Protein AF-A0A522D6U3-F1 (afdb_monomer_lite)

pLDDT: mean 72.05, std 18.7, range [29.67, 94.38]

Structure (mmCIF, N/CA/C/O backbone):
data_AF-A0A522D6U3-F1
#
_entry.id   AF-A0A522D6U3-F1
#
loop_
_atom_site.group_PDB
_atom_site.id
_atom_site.type_symbol
_atom_site.label_atom_id
_atom_site.label_alt_id
_atom_site.label_comp_id
_atom_site.label_asym_id
_atom_site.label_entity_id
_atom_site.label_seq_id
_atom_site.pdbx_PDB_ins_code
_atom_site.Cartn_x
_atom_site.Cartn_y
_atom_site.Cartn_z
_atom_site.occupancy
_atom_site.B_iso_or_equiv
_atom_site.auth_seq_id
_atom_site.auth_comp_id
_atom_site.auth_asym_id
_atom_site.auth_atom_id
_atom_site.pdbx_PDB_model_num
ATOM 1 N N . MET A 1 1 ? -10.202 18.160 32.314 1.00 40.97 1 MET A N 1
ATOM 2 C CA . MET A 1 1 ? -9.715 17.712 30.995 1.00 40.97 1 MET A CA 1
ATOM 3 C C . MET A 1 1 ? -10.767 18.176 30.017 1.00 40.97 1 MET A C 1
ATOM 5 O O . MET A 1 1 ? -11.923 17.876 30.252 1.00 40.97 1 MET A O 1
ATOM 9 N N . THR A 1 2 ? -10.437 19.039 29.061 1.00 39.25 2 THR A N 1
ATOM 10 C CA . THR A 1 2 ? -11.410 19.430 28.037 1.00 39.25 2 THR A CA 1
ATOM 11 C C . THR A 1 2 ? -11.747 18.186 27.227 1.00 39.25 2 THR A C 1
ATOM 13 O O . THR A 1 2 ? -10.825 17.539 26.729 1.00 39.25 2 THR A O 1
ATOM 16 N N . ASP A 1 3 ? -13.034 17.846 27.146 1.00 43.97 3 ASP A N 1
ATOM 17 C CA . ASP A 1 3 ? -13.581 16.745 26.349 1.00 43.97 3 ASP A CA 1
ATOM 18 C C . ASP A 1 3 ? -13.314 17.011 24.864 1.00 43.97 3 ASP A C 1
ATOM 20 O O . ASP A 1 3 ? -14.172 17.457 24.103 1.00 43.97 3 ASP A O 1
ATOM 24 N N . ARG A 1 4 ? -12.061 16.824 24.441 1.00 58.53 4 ARG A N 1
ATOM 25 C CA . ARG A 1 4 ? -11.717 16.806 23.029 1.00 58.53 4 ARG A CA 1
ATOM 26 C C . ARG A 1 4 ? -12.337 15.548 22.458 1.00 58.53 4 ARG A C 1
ATOM 28 O O . ARG A 1 4 ? -11.917 14.439 22.775 1.00 58.53 4 ARG A O 1
ATOM 35 N N . ILE A 1 5 ? -13.336 15.766 21.619 1.00 61.59 5 ILE A N 1
ATOM 36 C CA . ILE A 1 5 ? -13.934 14.739 20.784 1.00 61.59 5 ILE A CA 1
ATOM 37 C C . ILE A 1 5 ? -12.799 14.023 20.028 1.00 61.59 5 ILE A C 1
ATOM 39 O O . ILE A 1 5 ? -11.985 14.707 19.397 1.00 61.59 5 ILE A O 1
ATOM 43 N N . PRO A 1 6 ? -12.694 12.685 20.122 1.00 69.12 6 PRO A N 1
ATOM 44 C CA . PRO A 1 6 ? -11.643 11.935 19.449 1.00 69.12 6 PRO A CA 1
ATOM 45 C C . PRO A 1 6 ? -11.668 12.189 17.940 1.00 69.12 6 PRO A C 1
ATOM 47 O O . PRO A 1 6 ? -12.719 12.106 17.312 1.00 69.12 6 PRO A O 1
ATOM 50 N N . GLU A 1 7 ? -10.508 12.468 17.346 1.00 73.69 7 GLU A N 1
ATOM 51 C CA . GLU A 1 7 ? -10.376 12.704 15.896 1.00 73.69 7 GLU A CA 1
ATOM 52 C C . GLU A 1 7 ? -10.585 11.425 15.066 1.00 73.69 7 GLU A C 1
ATOM 54 O O . GLU A 1 7 ? -10.854 11.494 13.867 1.00 73.69 7 GLU A O 1
ATOM 59 N N . TYR A 1 8 ? -10.466 10.260 15.708 1.00 78.62 8 TYR A N 1
ATOM 60 C CA . TYR A 1 8 ? -10.523 8.949 15.078 1.00 78.62 8 TYR A CA 1
ATOM 61 C C . TYR A 1 8 ? -11.296 7.949 15.933 1.00 78.62 8 TYR A C 1
ATOM 63 O O . TYR A 1 8 ? -11.288 8.024 17.165 1.00 78.62 8 TYR A O 1
ATOM 71 N N . SER A 1 9 ? -11.881 6.977 15.246 1.00 85.81 9 SER A N 1
ATOM 72 C CA . SER A 1 9 ? -12.418 5.741 15.802 1.00 85.81 9 SER A CA 1
ATOM 73 C C . SER A 1 9 ? -11.507 4.572 15.417 1.00 85.81 9 SER A C 1
ATOM 75 O O . SER A 1 9 ? -10.898 4.572 14.342 1.00 85.81 9 SER A O 1
ATOM 77 N N . PHE A 1 10 ? -11.398 3.584 16.305 1.00 87.69 10 PHE A N 1
ATOM 78 C CA . PHE A 1 10 ? -10.557 2.403 16.109 1.00 87.69 10 PHE A CA 1
ATOM 79 C C . PHE A 1 10 ? -11.424 1.158 16.040 1.00 87.69 10 PHE A C 1
ATOM 81 O O . PHE A 1 10 ? -12.403 1.029 16.776 1.00 87.69 10 PHE A O 1
ATOM 88 N N . PHE A 1 11 ? -11.033 0.233 15.178 1.00 91.19 11 PHE A N 1
ATOM 89 C CA . PHE A 1 11 ? -11.719 -1.032 14.991 1.00 91.19 11 PHE A CA 1
ATOM 90 C C . PHE A 1 11 ? -10.699 -2.158 14.960 1.00 91.19 11 PHE A C 1
ATOM 92 O O . PHE A 1 11 ? -9.634 -1.999 14.371 1.00 91.19 11 PHE A O 1
ATOM 99 N N . ARG A 1 12 ? -11.017 -3.300 15.559 1.00 93.62 12 ARG A N 1
ATOM 100 C CA . ARG A 1 12 ? -10.301 -4.545 15.305 1.00 93.62 12 ARG A CA 1
ATOM 101 C C . ARG A 1 12 ? -10.867 -5.162 14.034 1.00 93.62 12 ARG A C 1
ATOM 103 O O . ARG A 1 12 ? -12.084 -5.286 13.907 1.00 93.62 12 ARG A O 1
ATOM 110 N N . ALA A 1 13 ? -9.992 -5.515 13.104 1.00 91.94 13 ALA A N 1
ATOM 111 C CA . ALA A 1 13 ? -10.374 -6.171 11.869 1.00 91.94 13 ALA A CA 1
ATOM 112 C C . ALA A 1 13 ? -10.759 -7.629 12.138 1.00 91.94 13 ALA A C 1
ATOM 114 O O . ALA A 1 13 ? -10.017 -8.376 12.773 1.00 91.94 13 ALA A O 1
ATOM 115 N N . GLU A 1 14 ? -11.914 -8.026 11.623 1.00 94.31 14 GLU A N 1
ATOM 116 C CA . GLU A 1 14 ? -12.472 -9.375 11.702 1.00 94.31 14 GLU A CA 1
ATOM 117 C C . GLU A 1 14 ? -13.221 -9.688 10.405 1.00 94.31 14 GLU A C 1
ATOM 119 O O . GLU A 1 14 ? -13.545 -8.781 9.635 1.00 94.31 14 GLU A O 1
ATOM 124 N N . GLY A 1 15 ? -13.488 -10.972 10.148 1.00 93.38 15 GLY A N 1
ATOM 125 C CA . GLY A 1 15 ? -14.304 -11.399 9.009 1.00 93.38 15 GLY A CA 1
ATOM 126 C C . GLY A 1 15 ? -13.855 -10.765 7.690 1.00 93.38 15 GLY A C 1
ATOM 127 O O . GLY A 1 15 ? -12.693 -10.888 7.292 1.00 93.38 15 GLY A O 1
ATOM 128 N N . LEU A 1 16 ? -14.772 -10.055 7.028 1.00 90.38 16 LEU A N 1
ATOM 129 C CA . LEU A 1 16 ? -14.500 -9.385 5.757 1.00 90.38 16 LEU A CA 1
ATOM 130 C C . LEU A 1 16 ? -13.456 -8.265 5.858 1.00 90.38 16 LEU A C 1
ATOM 132 O O . LEU A 1 16 ? -12.710 -8.059 4.900 1.00 90.38 16 LEU A O 1
ATOM 136 N N . SER A 1 17 ? -13.358 -7.554 6.989 1.00 90.75 17 SER A N 1
ATOM 137 C CA . SER A 1 17 ? -12.334 -6.511 7.139 1.00 90.75 17 SER A CA 1
ATOM 138 C C . SER A 1 17 ? -10.924 -7.070 7.261 1.00 90.75 17 SER A C 1
ATOM 140 O O . SER A 1 17 ? -9.997 -6.499 6.688 1.00 90.75 17 SER A O 1
ATOM 142 N N . LEU A 1 18 ? -10.764 -8.212 7.932 1.00 92.00 18 LEU A N 1
ATOM 143 C CA . LEU A 1 18 ? -9.485 -8.915 7.988 1.00 92.00 18 LEU A CA 1
ATOM 144 C C . LEU A 1 18 ? -9.089 -9.455 6.605 1.00 92.00 18 LEU A C 1
ATOM 146 O O . LEU A 1 18 ? -7.978 -9.198 6.149 1.00 92.00 18 LEU A O 1
ATOM 150 N N . ALA A 1 19 ? -10.021 -10.107 5.902 1.00 90.81 19 ALA A N 1
ATOM 151 C CA . ALA A 1 19 ? -9.775 -10.631 4.556 1.00 90.81 19 ALA A CA 1
ATOM 152 C C . ALA A 1 19 ? -9.378 -9.529 3.553 1.00 90.81 19 ALA A C 1
ATOM 154 O O . ALA A 1 19 ? -8.562 -9.755 2.657 1.00 90.81 19 ALA A O 1
ATOM 155 N N . ALA A 1 20 ? -9.928 -8.320 3.705 1.00 88.38 20 ALA A N 1
ATOM 156 C CA . ALA A 1 20 ? -9.552 -7.175 2.883 1.00 88.38 20 ALA A CA 1
ATOM 157 C C . ALA A 1 20 ? -8.121 -6.696 3.156 1.00 88.38 20 ALA A C 1
ATOM 159 O O . ALA A 1 20 ? -7.395 -6.400 2.207 1.00 88.38 20 ALA A O 1
ATOM 160 N N . ILE A 1 21 ? -7.703 -6.650 4.428 1.00 86.75 21 ILE A N 1
ATOM 161 C CA . ILE A 1 21 ? -6.316 -6.334 4.792 1.00 86.75 21 ILE A CA 1
ATOM 162 C C . ILE A 1 21 ? -5.379 -7.358 4.150 1.00 86.75 21 ILE A C 1
ATOM 164 O O . ILE A 1 21 ? -4.474 -6.962 3.424 1.00 86.75 21 ILE A O 1
ATOM 168 N N . GLU A 1 22 ? -5.641 -8.653 4.338 1.00 89.00 22 GLU A N 1
ATOM 169 C CA . GLU A 1 22 ? -4.814 -9.738 3.791 1.00 89.00 22 GLU A CA 1
ATOM 170 C C . GLU A 1 22 ? -4.717 -9.664 2.260 1.00 89.00 22 GLU A C 1
ATOM 172 O O . GLU A 1 22 ? -3.627 -9.734 1.693 1.00 89.00 22 GLU A O 1
ATOM 177 N N . THR A 1 23 ? -5.841 -9.409 1.584 1.00 89.00 23 THR A N 1
ATOM 178 C CA . THR A 1 23 ? -5.874 -9.207 0.128 1.00 89.00 23 THR A CA 1
ATOM 179 C C . THR A 1 23 ? -5.001 -8.023 -0.299 1.00 89.00 23 THR A C 1
ATOM 181 O O . THR A 1 23 ? -4.273 -8.117 -1.291 1.00 89.00 23 THR A O 1
ATOM 184 N N . ALA A 1 24 ? -5.038 -6.910 0.440 1.00 86.12 24 ALA A N 1
ATOM 185 C CA . ALA A 1 24 ? -4.200 -5.752 0.149 1.00 86.12 24 ALA A CA 1
ATOM 186 C C . ALA A 1 24 ? -2.710 -6.033 0.400 1.00 86.12 24 ALA A C 1
ATOM 188 O O . ALA A 1 24 ? -1.862 -5.583 -0.379 1.00 86.12 24 ALA A O 1
ATOM 189 N N . GLU A 1 25 ? -2.370 -6.791 1.449 1.00 84.94 25 GLU A N 1
ATOM 190 C CA . GLU A 1 25 ? -0.997 -7.237 1.719 1.00 84.94 25 GLU A CA 1
ATOM 191 C C . GLU A 1 25 ? -0.455 -8.096 0.569 1.00 84.94 25 GLU A C 1
ATOM 193 O O . GLU A 1 25 ? 0.641 -7.836 0.060 1.00 84.94 25 GLU A O 1
ATOM 198 N N . GLU A 1 26 ? -1.235 -9.082 0.121 1.00 88.88 26 GLU A N 1
ATOM 199 C CA . GLU A 1 26 ? -0.873 -9.977 -0.980 1.00 88.88 26 GLU A CA 1
ATOM 200 C C . GLU A 1 26 ? -0.717 -9.216 -2.299 1.00 88.88 26 GLU A C 1
ATOM 202 O O . GLU A 1 26 ? 0.309 -9.345 -2.974 1.00 88.88 26 GLU A O 1
ATOM 207 N N . ALA A 1 27 ? -1.685 -8.359 -2.638 1.00 87.56 27 ALA A N 1
ATOM 208 C CA . ALA A 1 27 ? -1.644 -7.534 -3.842 1.00 87.56 27 ALA A CA 1
ATOM 209 C C . ALA A 1 27 ? -0.422 -6.604 -3.845 1.00 87.56 27 ALA A C 1
ATOM 211 O O . ALA A 1 27 ? 0.282 -6.476 -4.849 1.00 87.56 27 ALA A O 1
ATOM 212 N N . ARG A 1 28 ? -0.102 -5.994 -2.702 1.00 85.06 28 ARG A N 1
ATOM 213 C CA . ARG A 1 28 ? 1.111 -5.191 -2.551 1.00 85.06 28 ARG A CA 1
ATOM 214 C C . ARG A 1 28 ? 2.370 -6.031 -2.766 1.00 85.06 28 ARG A C 1
ATOM 216 O O . ARG A 1 28 ? 3.281 -5.594 -3.475 1.00 85.06 28 ARG A O 1
ATOM 223 N N . GLY A 1 29 ? 2.438 -7.213 -2.157 1.00 85.81 29 GLY A N 1
ATOM 224 C CA . GLY A 1 29 ? 3.547 -8.150 -2.324 1.00 85.81 29 GLY A CA 1
ATOM 225 C C . GLY A 1 29 ? 3.779 -8.497 -3.794 1.00 85.81 29 GLY A C 1
ATOM 226 O O . GLY A 1 29 ? 4.894 -8.331 -4.298 1.00 85.81 29 GLY A O 1
ATOM 227 N N . GLU A 1 30 ? 2.712 -8.874 -4.498 1.00 90.38 30 GLU A N 1
ATOM 228 C CA . GLU A 1 30 ? 2.736 -9.185 -5.927 1.00 90.38 30 GLU A CA 1
ATOM 229 C C . GLU A 1 30 ? 3.214 -7.983 -6.757 1.00 90.38 30 GLU A C 1
ATOM 231 O O . GLU A 1 30 ? 4.116 -8.118 -7.591 1.00 90.38 30 GLU A O 1
ATOM 236 N N . PHE A 1 31 ? 2.676 -6.789 -6.492 1.00 90.94 31 PHE A N 1
ATOM 237 C CA . PHE A 1 31 ? 3.062 -5.565 -7.191 1.00 90.94 31 PHE A CA 1
ATOM 238 C C . PHE A 1 31 ? 4.565 -5.277 -7.050 1.00 90.94 31 PHE A C 1
ATOM 240 O O . PHE A 1 31 ? 5.257 -5.026 -8.043 1.00 90.94 31 PHE A O 1
ATOM 247 N N . PHE A 1 32 ? 5.107 -5.353 -5.828 1.00 89.19 32 PHE A N 1
ATOM 248 C CA . PHE A 1 32 ? 6.534 -5.123 -5.589 1.00 89.19 32 PHE A CA 1
ATOM 249 C C . PHE A 1 32 ? 7.419 -6.239 -6.144 1.00 89.19 32 PHE A C 1
ATOM 251 O O . PHE A 1 32 ? 8.543 -5.961 -6.568 1.00 89.19 32 PHE A O 1
ATOM 258 N N . GLU A 1 33 ? 6.951 -7.485 -6.179 1.00 92.19 33 GLU A N 1
ATOM 259 C CA . GLU A 1 33 ? 7.674 -8.574 -6.831 1.00 92.19 33 GLU A CA 1
ATOM 260 C C . GLU A 1 33 ? 7.785 -8.332 -8.343 1.00 92.19 33 GLU A C 1
ATOM 262 O O . GLU A 1 33 ? 8.876 -8.423 -8.913 1.00 92.19 33 GLU A O 1
ATOM 267 N N . GLN A 1 34 ? 6.680 -7.963 -8.995 1.00 92.56 34 GLN A N 1
ATOM 268 C CA . GLN A 1 34 ? 6.654 -7.637 -10.421 1.00 92.56 34 GLN A CA 1
ATOM 269 C C . GLN A 1 34 ? 7.521 -6.408 -10.731 1.00 92.56 34 GLN A C 1
ATOM 271 O O . GLN A 1 34 ? 8.320 -6.434 -11.672 1.00 92.56 34 GLN A O 1
ATOM 276 N N . ARG A 1 35 ? 7.466 -5.375 -9.881 1.00 92.12 35 ARG A N 1
ATOM 277 C CA . ARG A 1 35 ? 8.351 -4.208 -9.966 1.00 92.12 35 ARG A CA 1
ATOM 278 C C . ARG A 1 35 ? 9.829 -4.603 -9.865 1.00 92.12 35 ARG A C 1
ATOM 280 O O . ARG A 1 35 ? 10.618 -4.214 -10.720 1.00 92.12 35 ARG A O 1
ATOM 287 N N . LYS A 1 36 ? 10.214 -5.431 -8.888 1.00 92.19 36 LYS A N 1
ATOM 288 C CA . LYS A 1 36 ? 11.600 -5.923 -8.745 1.00 92.19 36 LYS A CA 1
ATOM 289 C C . LYS A 1 36 ? 12.054 -6.756 -9.946 1.00 92.19 36 LYS A C 1
ATOM 291 O O . LYS A 1 36 ? 13.215 -6.670 -10.348 1.00 92.19 36 LYS A O 1
ATOM 296 N N . LYS A 1 37 ? 11.160 -7.557 -10.542 1.00 93.44 37 LYS A N 1
ATOM 297 C CA . LYS A 1 37 ? 11.449 -8.303 -11.782 1.00 93.44 37 LYS A CA 1
ATOM 298 C C . LYS A 1 37 ? 11.787 -7.350 -12.931 1.00 93.44 37 LYS A C 1
ATOM 300 O O . LYS A 1 37 ? 12.747 -7.605 -13.656 1.00 93.44 37 LYS A O 1
ATOM 305 N N . LEU A 1 38 ? 11.040 -6.255 -13.073 1.00 93.12 38 LEU A N 1
ATOM 306 C CA . LEU A 1 38 ? 11.309 -5.214 -14.066 1.00 93.12 38 LEU A CA 1
ATOM 307 C C . LEU A 1 38 ? 12.624 -4.469 -13.786 1.00 93.12 38 LEU A C 1
ATOM 309 O O . LEU A 1 38 ? 13.433 -4.325 -14.701 1.00 93.12 38 LEU A O 1
ATOM 313 N N . GLU A 1 39 ? 12.869 -4.063 -12.535 1.00 91.88 39 GLU A N 1
ATOM 314 C CA . GLU A 1 39 ? 14.113 -3.398 -12.111 1.00 91.88 39 GLU A CA 1
ATOM 315 C C . GLU A 1 39 ? 15.330 -4.256 -12.475 1.00 91.88 39 GLU A C 1
ATOM 317 O O . GLU A 1 39 ? 16.245 -3.802 -13.161 1.00 91.88 39 GLU A O 1
ATOM 322 N N . LYS A 1 40 ? 15.293 -5.545 -12.114 1.00 92.69 40 LYS A N 1
ATOM 323 C CA . LYS A 1 40 ? 16.356 -6.502 -12.432 1.00 92.69 40 LYS A CA 1
ATOM 324 C C . LYS A 1 40 ? 16.530 -6.711 -13.936 1.00 92.69 40 LYS A C 1
ATOM 326 O O . LYS A 1 40 ? 17.664 -6.798 -14.398 1.00 92.69 40 LYS A O 1
ATOM 331 N N . ARG A 1 41 ? 15.433 -6.828 -14.693 1.00 91.69 41 ARG A N 1
ATOM 332 C CA . ARG A 1 41 ? 15.478 -7.074 -16.143 1.00 91.69 41 ARG A CA 1
ATOM 333 C C . ARG A 1 41 ? 16.188 -5.946 -16.885 1.00 91.69 41 ARG A C 1
ATOM 335 O O . ARG A 1 41 ? 16.972 -6.230 -17.782 1.00 91.69 41 ARG A O 1
ATOM 342 N N . PHE A 1 42 ? 15.896 -4.703 -16.518 1.00 91.38 42 PHE A N 1
ATOM 343 C CA . PHE A 1 42 ? 16.395 -3.526 -17.227 1.00 91.38 42 PHE A CA 1
ATOM 344 C C . PHE A 1 42 ? 17.591 -2.858 -16.542 1.00 91.38 42 PHE A C 1
ATOM 346 O O . PHE A 1 42 ? 18.061 -1.835 -17.016 1.00 91.38 42 PHE A O 1
ATOM 353 N N . GLY A 1 43 ? 18.110 -3.435 -15.453 1.00 89.00 43 GLY A N 1
ATOM 354 C CA . GLY A 1 43 ? 19.270 -2.892 -14.741 1.00 89.00 43 GLY A CA 1
ATOM 355 C C . GLY A 1 43 ? 18.980 -1.579 -14.008 1.00 89.00 43 GLY A C 1
ATOM 356 O O . GLY A 1 43 ? 19.897 -0.793 -13.784 1.00 89.00 43 GLY A O 1
ATOM 357 N N . ALA A 1 44 ? 17.719 -1.332 -13.653 1.00 88.94 44 ALA A N 1
ATOM 358 C CA . ALA A 1 44 ? 17.281 -0.112 -12.986 1.00 88.94 44 ALA A CA 1
ATOM 359 C C . ALA A 1 44 ? 17.298 -0.254 -11.457 1.00 88.94 44 ALA A C 1
ATOM 361 O O . ALA A 1 44 ? 17.141 -1.341 -10.901 1.00 88.94 44 ALA A O 1
ATOM 362 N N . ARG A 1 45 ? 17.437 0.877 -10.763 1.00 85.44 45 ARG A N 1
ATOM 363 C CA . ARG A 1 45 ? 17.375 0.985 -9.293 1.00 85.44 45 ARG A CA 1
ATOM 364 C C . ARG A 1 45 ? 15.967 1.190 -8.764 1.00 85.44 45 ARG A C 1
ATOM 366 O O . ARG A 1 45 ? 15.720 0.988 -7.578 1.00 85.44 45 ARG A O 1
ATOM 373 N N . GLY A 1 46 ? 15.082 1.667 -9.624 1.00 85.56 46 GLY A N 1
ATOM 374 C CA . GLY A 1 46 ? 13.730 2.032 -9.268 1.00 85.56 46 GLY A CA 1
ATOM 375 C C . GLY A 1 46 ? 12.859 2.144 -10.502 1.00 85.56 46 GLY A C 1
ATOM 376 O O . GLY A 1 46 ? 13.351 2.308 -11.619 1.00 85.56 46 GLY A O 1
ATOM 377 N N . ILE A 1 47 ? 11.555 2.068 -10.277 1.00 87.38 47 ILE A N 1
ATOM 378 C CA . ILE A 1 47 ? 10.537 2.302 -11.293 1.00 87.38 47 ILE A CA 1
ATOM 379 C C . ILE A 1 47 ? 9.501 3.225 -10.681 1.00 87.38 47 ILE A C 1
ATOM 381 O O . ILE A 1 47 ? 9.033 2.982 -9.563 1.00 87.38 47 ILE A O 1
ATOM 385 N N . PHE A 1 48 ? 9.146 4.259 -11.429 1.00 84.44 48 PHE A N 1
ATOM 386 C CA . PHE A 1 48 ? 7.987 5.077 -11.140 1.00 84.44 48 PHE A CA 1
ATOM 387 C C . PHE A 1 48 ? 6.801 4.566 -11.946 1.00 84.44 48 PHE A C 1
ATOM 389 O O . PHE A 1 48 ? 6.878 4.357 -13.158 1.00 84.44 48 PHE A O 1
ATOM 396 N N . THR A 1 49 ? 5.706 4.335 -11.238 1.00 84.31 49 THR A N 1
ATOM 397 C CA . THR A 1 49 ? 4.438 3.879 -11.792 1.00 84.31 49 THR A CA 1
ATOM 398 C C . THR A 1 49 ? 3.340 4.800 -11.306 1.00 84.31 49 THR A C 1
ATOM 400 O O . THR A 1 49 ? 3.353 5.192 -10.138 1.00 84.31 49 THR A O 1
ATOM 403 N N . GLN A 1 50 ? 2.358 5.063 -12.155 1.00 81.81 50 GLN A N 1
ATOM 404 C CA . GLN A 1 50 ? 1.167 5.812 -11.785 1.00 81.81 50 GLN A CA 1
ATOM 405 C C . GLN A 1 50 ? -0.086 5.139 -12.332 1.00 81.81 50 GLN A C 1
ATOM 407 O O . GLN A 1 50 ? -0.044 4.465 -13.361 1.00 81.81 50 GLN A O 1
ATOM 412 N N . MET A 1 51 ? -1.207 5.348 -11.651 1.00 82.19 51 MET A N 1
ATOM 413 C CA . MET A 1 51 ? -2.520 5.059 -12.215 1.00 82.19 51 MET A CA 1
ATOM 414 C C . MET A 1 51 ? -2.959 6.265 -13.042 1.00 82.19 51 MET A C 1
ATOM 416 O O . MET A 1 51 ? -3.037 7.384 -12.532 1.00 82.19 51 MET A O 1
ATOM 420 N N . ASP A 1 52 ? -3.226 6.038 -14.320 1.00 79.50 52 ASP A N 1
ATOM 421 C CA . ASP A 1 52 ? -3.823 7.033 -15.196 1.00 79.50 52 ASP A CA 1
ATOM 422 C C . ASP A 1 52 ? -5.248 7.340 -14.715 1.00 79.50 52 ASP A C 1
ATOM 424 O O . ASP A 1 52 ? -6.060 6.432 -14.527 1.00 79.50 52 ASP A O 1
ATOM 428 N N . LYS A 1 53 ? -5.538 8.620 -14.469 1.00 73.94 53 LYS A N 1
ATOM 429 C CA . LYS A 1 53 ? -6.794 9.043 -13.832 1.00 73.94 53 LYS A CA 1
ATOM 430 C C . LYS A 1 53 ? -8.010 8.876 -14.737 1.00 73.94 53 LYS A C 1
ATOM 432 O O . LYS A 1 53 ? -9.096 8.631 -14.224 1.00 73.94 53 LYS A O 1
ATOM 437 N N . ASP A 1 54 ? -7.827 9.000 -16.047 1.00 75.31 54 ASP A N 1
ATOM 438 C CA . ASP A 1 54 ? -8.929 8.982 -17.009 1.00 75.31 54 ASP A CA 1
ATOM 439 C C . ASP A 1 54 ? -9.296 7.547 -17.400 1.00 75.31 54 ASP A C 1
ATOM 441 O O . ASP A 1 54 ? -10.466 7.203 -17.558 1.00 75.31 54 ASP A O 1
ATOM 445 N N . THR A 1 55 ? -8.289 6.687 -17.546 1.00 81.62 55 THR A N 1
ATOM 446 C CA . THR A 1 55 ? -8.461 5.301 -17.999 1.00 81.62 55 THR A CA 1
ATOM 447 C C . THR A 1 55 ? -8.447 4.284 -16.862 1.00 81.62 55 THR A C 1
ATOM 449 O O . THR A 1 55 ? -8.819 3.128 -17.075 1.00 81.62 55 THR A O 1
ATOM 452 N N . GLY A 1 56 ? -7.995 4.675 -15.667 1.00 77.75 56 GLY A N 1
ATOM 453 C CA . GLY A 1 56 ? -7.818 3.774 -14.530 1.00 77.75 56 GLY A CA 1
ATOM 454 C C . GLY A 1 56 ? -6.793 2.670 -14.796 1.00 77.75 56 GLY A C 1
ATOM 455 O O . GLY A 1 56 ? -6.880 1.602 -14.181 1.00 77.75 56 GLY A O 1
ATOM 456 N N . ARG A 1 57 ? -5.871 2.886 -15.744 1.00 85.75 57 ARG A N 1
ATOM 457 C CA . ARG A 1 57 ? -4.837 1.920 -16.123 1.00 85.75 57 ARG A CA 1
ATOM 458 C C . ARG A 1 57 ? -3.518 2.221 -15.445 1.00 85.75 57 ARG A C 1
ATOM 460 O O . ARG A 1 57 ? -3.156 3.382 -15.269 1.00 85.75 57 ARG A O 1
ATOM 467 N N . LEU A 1 58 ? -2.770 1.173 -15.119 1.00 88.38 58 LEU A N 1
ATOM 468 C CA . LEU A 1 58 ? -1.414 1.359 -14.623 1.00 88.38 58 LEU A CA 1
ATOM 469 C C . LEU A 1 58 ? -0.488 1.733 -15.782 1.00 88.38 58 LEU A C 1
ATOM 471 O O . LEU A 1 58 ? -0.431 1.053 -16.807 1.00 88.38 58 LEU A O 1
ATOM 475 N N . LYS A 1 59 ? 0.294 2.787 -15.579 1.00 85.81 59 LYS A N 1
ATOM 476 C CA . LYS A 1 59 ? 1.362 3.213 -16.470 1.00 85.81 59 LYS A CA 1
ATOM 477 C C . LYS A 1 59 ? 2.701 3.135 -15.745 1.00 85.81 59 LYS A C 1
ATOM 479 O O . LYS A 1 59 ? 2.830 3.556 -14.597 1.00 85.81 59 LYS A O 1
ATOM 484 N N . ILE A 1 60 ? 3.710 2.619 -16.441 1.00 88.69 60 I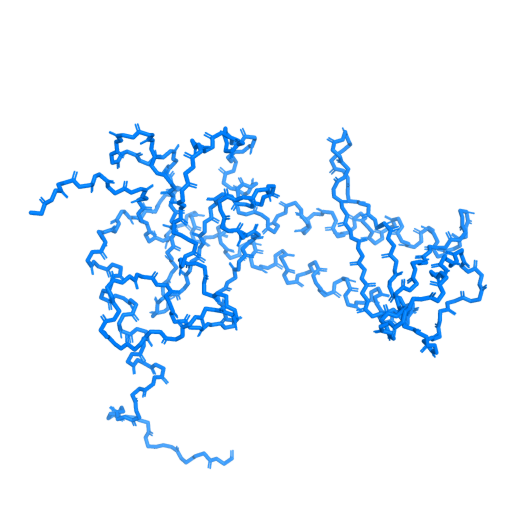LE A N 1
ATOM 485 C CA . ILE A 1 60 ? 5.111 2.744 -16.034 1.00 88.69 60 ILE A CA 1
ATOM 486 C C . ILE A 1 60 ? 5.632 4.051 -16.632 1.00 88.69 60 ILE A C 1
ATOM 488 O O . ILE A 1 60 ? 5.675 4.191 -17.854 1.00 88.69 60 ILE A O 1
ATOM 492 N N . ASP A 1 61 ? 5.980 5.013 -15.782 1.00 83.12 61 ASP A N 1
ATOM 493 C CA . ASP A 1 61 ? 6.386 6.349 -16.221 1.00 83.12 61 ASP A CA 1
ATOM 494 C C . ASP A 1 61 ? 7.854 6.435 -16.564 1.00 83.12 61 ASP A C 1
ATOM 496 O O . ASP A 1 61 ? 8.203 7.013 -17.587 1.00 83.12 61 ASP A O 1
ATOM 500 N N . CYS A 1 62 ? 8.715 5.874 -15.722 1.00 86.50 62 CYS A N 1
ATOM 501 C CA . CYS A 1 62 ? 10.134 5.809 -16.016 1.00 86.50 62 CYS A CA 1
ATOM 502 C C . CYS A 1 62 ? 10.858 4.799 -15.134 1.00 86.50 62 CYS A C 1
ATOM 504 O O . CYS A 1 62 ? 10.420 4.432 -14.040 1.00 86.50 62 CYS A O 1
ATOM 506 N N . PHE A 1 63 ? 12.008 4.373 -15.642 1.00 89.38 63 PHE A N 1
ATOM 507 C CA . PHE A 1 63 ? 13.008 3.616 -14.912 1.00 89.38 63 PHE A CA 1
ATOM 508 C C . PHE A 1 63 ? 14.090 4.559 -14.426 1.00 89.38 63 PHE A C 1
ATOM 510 O O . PHE A 1 63 ? 14.471 5.486 -15.137 1.00 89.38 63 PHE A O 1
ATOM 517 N N . VAL A 1 64 ? 14.582 4.297 -13.225 1.00 87.12 64 VAL A N 1
ATOM 518 C CA . VAL A 1 64 ? 15.560 5.134 -12.549 1.00 87.12 64 VAL A CA 1
ATOM 519 C C . VAL A 1 64 ? 16.923 4.466 -12.582 1.00 87.12 64 VAL A C 1
ATOM 521 O O . VAL A 1 64 ? 17.075 3.344 -12.093 1.00 87.12 64 VAL A O 1
ATOM 524 N N . TYR A 1 65 ? 17.914 5.186 -13.094 1.00 83.56 65 TYR A N 1
ATOM 525 C CA . TYR A 1 65 ? 19.298 4.731 -13.202 1.00 83.56 65 TYR A CA 1
ATOM 526 C C . TYR A 1 65 ? 20.239 5.687 -12.476 1.00 83.56 65 TYR A C 1
ATOM 528 O O . TYR A 1 65 ? 20.051 6.902 -12.525 1.00 83.56 65 TYR A O 1
ATOM 536 N N . LYS A 1 66 ? 21.274 5.148 -11.831 1.00 78.19 66 LYS A N 1
ATOM 537 C CA . LYS A 1 66 ? 22.422 5.926 -11.356 1.00 78.19 66 LYS A CA 1
ATOM 538 C C . LYS A 1 66 ? 23.501 6.004 -12.430 1.00 78.19 66 LYS A C 1
ATOM 540 O O . LYS A 1 66 ? 23.582 5.160 -13.324 1.00 78.19 66 LYS A O 1
ATOM 545 N N . ARG A 1 67 ? 24.385 6.999 -12.314 1.00 70.44 67 ARG A N 1
ATOM 546 C CA . ARG A 1 67 ? 25.588 7.106 -13.152 1.00 70.44 67 ARG A CA 1
ATOM 547 C C . ARG A 1 67 ? 26.395 5.801 -13.074 1.00 70.44 67 ARG A C 1
ATOM 549 O O . ARG A 1 67 ? 26.773 5.369 -11.989 1.00 70.44 67 ARG A O 1
ATOM 556 N N . GLY A 1 68 ? 26.641 5.179 -14.227 1.00 72.25 68 GLY A N 1
ATOM 557 C CA . GLY A 1 68 ? 27.358 3.902 -14.339 1.00 72.25 68 GLY A CA 1
ATOM 558 C C . GLY A 1 68 ? 26.481 2.643 -14.295 1.00 72.25 68 GLY A C 1
ATOM 559 O O . GLY A 1 68 ? 27.004 1.553 -14.536 1.00 72.25 68 GLY A O 1
ATOM 560 N N . ASP A 1 69 ? 25.171 2.758 -14.042 1.00 77.81 69 ASP A N 1
ATOM 561 C CA . ASP A 1 69 ? 24.253 1.632 -14.235 1.00 77.81 69 ASP A CA 1
ATOM 562 C C . ASP A 1 69 ? 24.155 1.286 -15.736 1.00 77.81 69 ASP A C 1
ATOM 564 O O . ASP A 1 69 ? 24.203 2.156 -16.610 1.00 77.81 69 ASP A O 1
ATOM 568 N N . LYS A 1 70 ? 24.018 -0.009 -16.046 1.00 77.12 70 LYS A N 1
ATOM 569 C CA . LYS A 1 70 ? 23.898 -0.515 -17.422 1.00 77.12 70 LYS A CA 1
ATOM 570 C C . LYS A 1 70 ? 22.463 -0.370 -17.924 1.00 77.12 70 LYS A C 1
ATOM 572 O O . LYS A 1 70 ? 21.736 -1.358 -18.010 1.00 77.12 70 LYS A O 1
ATOM 577 N N . ALA A 1 71 ? 22.061 0.858 -18.222 1.00 80.88 71 ALA A N 1
ATOM 578 C CA . ALA A 1 71 ? 20.794 1.100 -18.893 1.00 80.88 71 ALA A CA 1
ATOM 579 C C . ALA A 1 71 ? 20.821 0.518 -20.325 1.00 80.88 71 ALA A C 1
ATOM 581 O O . ALA A 1 71 ? 21.892 0.485 -20.942 1.00 80.88 71 ALA A O 1
ATOM 582 N N . PRO A 1 72 ? 19.685 0.052 -20.874 1.00 86.06 72 PRO A N 1
ATOM 583 C CA . PRO A 1 72 ? 19.667 -0.503 -22.224 1.00 86.06 72 PRO A CA 1
ATOM 584 C C . PRO A 1 72 ? 20.022 0.557 -23.282 1.00 86.06 72 PRO A C 1
ATOM 586 O O . PRO A 1 72 ? 19.485 1.663 -23.259 1.00 86.06 72 PRO A O 1
ATOM 589 N N . GLU A 1 73 ? 20.903 0.210 -24.225 1.00 81.12 73 GLU A N 1
ATOM 590 C CA . GLU A 1 73 ? 21.498 1.150 -25.198 1.00 81.12 73 GLU A CA 1
ATOM 591 C C . GLU A 1 73 ? 20.464 1.857 -26.089 1.00 81.12 73 GLU A C 1
ATOM 593 O O . GLU A 1 73 ? 20.646 3.006 -26.482 1.00 81.12 73 GLU A O 1
ATOM 598 N N . ASP A 1 74 ? 19.352 1.181 -26.380 1.00 83.25 74 ASP A N 1
ATOM 599 C CA . ASP A 1 74 ? 18.298 1.671 -27.268 1.00 83.25 74 ASP A CA 1
ATOM 600 C C . ASP A 1 74 ? 17.171 2.429 -26.565 1.00 83.25 74 ASP A C 1
ATOM 602 O O . ASP A 1 74 ? 16.154 2.749 -27.185 1.00 83.25 74 ASP A O 1
ATOM 606 N N . TRP A 1 75 ? 17.310 2.705 -25.273 1.00 87.75 75 TRP A N 1
ATOM 607 C CA . TRP A 1 75 ? 16.297 3.435 -24.526 1.00 87.75 75 TRP A CA 1
ATOM 608 C C . TRP A 1 75 ? 16.491 4.945 -24.640 1.00 87.75 75 TRP A C 1
ATOM 610 O O . TRP A 1 75 ? 17.602 5.458 -24.754 1.00 87.75 75 TRP A O 1
ATOM 620 N N . ASN A 1 76 ? 15.379 5.672 -24.582 1.00 82.75 76 ASN A N 1
ATOM 621 C CA . ASN A 1 76 ? 15.397 7.119 -24.447 1.00 82.75 76 ASN A CA 1
ATOM 622 C C . ASN A 1 76 ? 15.683 7.429 -22.978 1.00 82.75 76 ASN A C 1
ATOM 624 O O . ASN A 1 76 ? 14.792 7.278 -22.139 1.00 82.75 76 ASN A O 1
ATOM 628 N N . ILE A 1 77 ? 16.925 7.801 -22.672 1.00 80.69 77 ILE A N 1
ATOM 629 C CA . ILE A 1 77 ? 17.356 8.143 -21.317 1.00 80.69 77 ILE A CA 1
ATOM 630 C C . ILE A 1 77 ? 17.558 9.650 -21.231 1.00 80.69 77 ILE A C 1
ATOM 632 O O . ILE A 1 77 ? 18.418 10.206 -21.914 1.00 80.69 77 ILE A O 1
ATOM 636 N N . ASP A 1 78 ? 16.779 10.291 -20.369 1.00 79.75 78 ASP A N 1
ATOM 637 C CA . ASP A 1 78 ? 16.976 11.680 -19.986 1.00 79.75 78 ASP A CA 1
ATOM 638 C C . ASP A 1 78 ? 17.908 11.724 -18.770 1.00 79.75 78 ASP A C 1
ATOM 640 O O . ASP A 1 78 ? 17.518 11.389 -17.643 1.00 79.75 78 ASP A O 1
ATOM 644 N N . TRP A 1 79 ? 19.178 12.046 -19.023 1.00 68.88 79 TRP A N 1
ATOM 645 C CA . TRP A 1 79 ? 20.175 12.264 -17.980 1.00 68.88 79 TRP A CA 1
ATOM 646 C C . TRP A 1 79 ? 20.058 13.717 -17.507 1.00 68.88 79 TRP A C 1
ATOM 648 O O . TRP A 1 79 ? 20.269 14.618 -18.326 1.00 68.88 79 TRP A O 1
ATOM 658 N N . PRO A 1 80 ? 19.753 13.986 -16.223 1.00 60.84 80 PRO A N 1
ATOM 659 C CA . PRO A 1 80 ? 19.760 15.358 -15.736 1.00 60.84 80 PRO A CA 1
ATOM 660 C C . PRO A 1 80 ? 21.146 15.985 -15.947 1.00 60.84 80 PRO A C 1
ATOM 662 O O . PRO A 1 80 ? 22.175 15.311 -15.830 1.00 60.84 80 PRO A O 1
ATOM 665 N N . LYS A 1 81 ? 21.162 17.283 -16.277 1.00 54.47 81 LYS A N 1
ATOM 666 C CA . LYS A 1 81 ? 22.392 18.086 -16.299 1.00 54.47 81 LYS A CA 1
ATOM 667 C C . LYS A 1 81 ? 22.982 18.127 -14.889 1.00 54.47 81 LYS A C 1
ATOM 669 O O . LYS A 1 81 ? 22.226 18.133 -13.924 1.00 54.47 81 LYS A O 1
ATOM 674 N N . GLU A 1 82 ? 24.311 18.119 -14.803 1.00 51.59 82 GLU A N 1
ATOM 675 C CA . GLU A 1 82 ? 25.057 18.113 -13.541 1.00 51.59 82 GLU A CA 1
ATOM 676 C C . GLU A 1 82 ? 24.549 19.160 -12.547 1.00 51.59 82 GLU A C 1
ATOM 678 O O . GLU A 1 82 ? 24.566 20.348 -12.852 1.00 51.59 82 GLU A O 1
ATOM 683 N N . ASP A 1 83 ? 24.109 18.692 -11.375 1.00 46.31 83 ASP A N 1
ATOM 684 C CA . ASP A 1 83 ? 23.899 19.496 -10.171 1.00 46.31 83 ASP A CA 1
ATOM 685 C C . ASP A 1 83 ? 24.783 18.916 -9.054 1.00 46.31 83 ASP A C 1
ATOM 687 O O . ASP A 1 83 ? 25.059 17.712 -9.019 1.00 46.31 83 ASP A O 1
ATOM 691 N N . GLU A 1 84 ? 25.254 19.793 -8.168 1.00 50.38 84 GLU A N 1
ATOM 692 C CA . GLU A 1 84 ? 26.407 19.622 -7.262 1.00 50.38 84 GLU A CA 1
ATOM 693 C C . GLU A 1 84 ? 26.309 18.475 -6.227 1.00 50.38 84 GLU A C 1
ATOM 695 O O . GLU A 1 84 ? 27.291 18.190 -5.545 1.00 50.38 84 GLU A O 1
ATOM 700 N N . ASP A 1 85 ? 25.175 17.773 -6.132 1.00 50.62 85 ASP A N 1
ATOM 701 C CA . ASP A 1 85 ? 24.840 16.858 -5.024 1.00 50.62 85 ASP A CA 1
ATOM 702 C C . ASP A 1 85 ? 24.961 15.349 -5.342 1.00 50.62 85 ASP A C 1
ATOM 704 O O . ASP A 1 85 ? 24.443 14.501 -4.612 1.00 50.62 85 ASP A O 1
ATOM 708 N N . ASP A 1 86 ? 25.634 14.980 -6.438 1.00 47.75 86 ASP A N 1
ATOM 709 C CA . ASP A 1 86 ? 26.040 13.595 -6.776 1.00 47.75 86 ASP A CA 1
ATOM 710 C C . ASP A 1 86 ? 24.896 12.542 -6.817 1.00 47.75 86 ASP A C 1
ATOM 712 O O . ASP A 1 86 ? 25.111 11.325 -6.844 1.00 47.75 86 ASP A O 1
ATOM 716 N N . SER A 1 87 ? 23.640 12.996 -6.877 1.00 49.31 87 SER A N 1
ATOM 717 C CA . SER A 1 87 ? 22.424 12.172 -6.855 1.00 49.31 87 SER A CA 1
ATOM 718 C C . SER A 1 87 ? 21.766 12.068 -8.236 1.00 49.31 87 SER A C 1
ATOM 720 O O . SER A 1 87 ? 20.565 12.254 -8.406 1.00 49.31 87 SER A O 1
ATOM 722 N N . TYR A 1 88 ? 22.554 11.731 -9.257 1.00 52.69 88 TYR A N 1
ATOM 723 C CA . TYR A 1 88 ? 22.051 11.536 -10.619 1.00 52.69 88 TYR A CA 1
ATOM 724 C C . TYR A 1 88 ? 21.052 10.376 -10.684 1.00 52.69 88 TYR A C 1
ATOM 726 O O . TYR A 1 88 ? 21.439 9.208 -10.597 1.00 52.69 88 TYR A O 1
ATOM 734 N N . LEU A 1 89 ? 19.775 10.704 -10.869 1.00 61.69 89 LEU A N 1
ATOM 735 C CA . LEU A 1 89 ? 18.729 9.768 -11.262 1.00 61.69 89 LEU A CA 1
ATOM 736 C C . LEU A 1 89 ? 18.353 10.085 -12.708 1.00 61.69 89 LEU A C 1
ATOM 738 O O . LEU A 1 89 ? 17.644 11.052 -12.971 1.00 61.69 89 LEU A O 1
ATOM 742 N N . ALA A 1 90 ? 18.850 9.291 -13.652 1.00 67.75 90 ALA A N 1
ATOM 743 C CA . ALA A 1 90 ? 18.378 9.368 -15.025 1.00 67.75 90 ALA A CA 1
ATOM 744 C C . ALA A 1 90 ? 17.068 8.612 -15.171 1.00 67.75 90 ALA A C 1
ATOM 746 O O . ALA A 1 90 ? 16.892 7.539 -14.584 1.00 67.75 90 ALA A O 1
ATOM 747 N N . SER A 1 91 ? 16.165 9.184 -15.961 1.00 78.69 91 SER A N 1
ATOM 748 C CA . SER A 1 91 ? 14.871 8.585 -16.249 1.00 78.69 91 SER A CA 1
ATOM 749 C C . SER A 1 91 ? 14.893 7.986 -17.651 1.00 78.69 91 SER A C 1
ATOM 751 O O . SER A 1 91 ? 15.267 8.653 -18.612 1.00 78.69 91 SER A O 1
ATOM 753 N N . GLY A 1 92 ? 14.563 6.701 -17.769 1.00 82.12 92 GLY A N 1
ATOM 754 C CA . GLY A 1 92 ? 14.618 5.984 -19.040 1.00 82.12 92 GLY A CA 1
ATOM 755 C C . GLY A 1 92 ? 13.318 5.271 -19.380 1.00 82.12 92 GLY A C 1
ATOM 756 O O . GLY A 1 92 ? 12.686 4.669 -18.509 1.00 82.12 92 GLY A O 1
ATOM 757 N N . LEU A 1 93 ? 12.959 5.296 -20.663 1.00 87.38 93 LEU A N 1
ATOM 758 C CA . LEU A 1 93 ? 11.892 4.485 -21.247 1.00 87.38 93 LEU A CA 1
ATOM 759 C C . LEU A 1 93 ? 12.356 3.854 -22.567 1.00 87.38 93 LEU A C 1
ATOM 761 O O . LEU A 1 93 ? 13.144 4.462 -23.298 1.00 87.38 93 LEU A O 1
ATOM 765 N N . PRO A 1 94 ? 11.844 2.666 -22.930 1.00 88.88 94 PRO A N 1
ATOM 766 C CA . PRO A 1 94 ? 12.122 2.091 -24.236 1.00 88.88 94 PRO A CA 1
ATOM 767 C C . PRO A 1 94 ? 11.539 2.958 -25.356 1.00 88.88 94 PRO A C 1
ATOM 769 O O . PRO A 1 94 ? 10.499 3.604 -25.195 1.00 88.88 94 PRO A O 1
ATOM 772 N N . LYS A 1 95 ? 12.175 2.927 -26.533 1.00 88.06 95 LYS A N 1
ATOM 773 C CA . LYS A 1 95 ? 11.630 3.561 -27.742 1.00 88.06 95 LYS A CA 1
ATOM 774 C C . LYS A 1 95 ? 10.226 3.004 -28.050 1.00 88.06 95 LYS A C 1
ATOM 776 O O . LYS A 1 95 ? 10.041 1.779 -27.990 1.00 88.06 95 LYS A O 1
ATOM 781 N N . PRO A 1 96 ? 9.246 3.855 -28.412 1.00 88.31 96 PRO A N 1
ATOM 782 C CA . PRO A 1 96 ? 7.928 3.398 -28.842 1.00 88.31 96 PRO A CA 1
ATOM 783 C C . PRO A 1 96 ? 8.024 2.367 -29.974 1.00 88.31 96 PRO A C 1
ATOM 785 O O . PRO A 1 96 ? 8.821 2.525 -30.895 1.00 88.31 96 PRO A O 1
ATOM 788 N N . GLY A 1 97 ? 7.225 1.302 -29.895 1.00 86.56 97 GLY A N 1
ATOM 789 C CA . GLY A 1 97 ? 7.210 0.224 -30.894 1.00 86.56 97 GLY A CA 1
ATOM 790 C C . GLY A 1 97 ? 8.322 -0.826 -30.757 1.00 86.56 97 GLY A C 1
ATOM 791 O O . GLY A 1 97 ? 8.317 -1.800 -31.505 1.00 86.56 97 GLY A O 1
ATOM 792 N N . SER A 1 98 ? 9.247 -0.681 -29.804 1.00 90.94 98 SER A N 1
ATOM 793 C CA . SER A 1 98 ? 10.247 -1.716 -29.504 1.00 90.94 98 SER A CA 1
ATOM 794 C C . SER A 1 98 ? 9.641 -2.938 -28.793 1.00 90.94 98 SER A C 1
ATOM 796 O O . SER A 1 98 ? 8.571 -2.866 -28.180 1.00 90.94 98 SER A O 1
ATOM 798 N N . SER A 1 99 ? 10.360 -4.066 -28.815 1.00 92.00 99 SER A N 1
ATOM 799 C CA . SER A 1 99 ? 9.988 -5.274 -28.061 1.00 92.00 99 SER A CA 1
ATOM 800 C C . SER A 1 99 ? 9.890 -5.019 -26.556 1.00 92.00 99 SER A C 1
ATOM 802 O O . SER A 1 99 ? 9.005 -5.560 -25.895 1.00 92.00 99 SER A O 1
ATOM 804 N N . ASP A 1 100 ? 10.765 -4.167 -26.018 1.00 91.88 100 ASP A N 1
ATOM 805 C CA . ASP A 1 100 ? 10.736 -3.779 -24.610 1.00 91.88 100 ASP A CA 1
ATOM 806 C C . ASP A 1 100 ? 9.491 -2.953 -24.288 1.00 91.88 100 ASP A C 1
ATOM 808 O O . ASP A 1 100 ? 8.843 -3.213 -23.278 1.00 91.88 100 ASP A O 1
ATOM 812 N N . ALA A 1 101 ? 9.088 -2.026 -25.166 1.00 90.62 101 ALA A N 1
ATOM 813 C CA . ALA A 1 101 ? 7.846 -1.273 -24.993 1.00 90.62 101 ALA A CA 1
ATOM 814 C C . ALA A 1 101 ? 6.609 -2.195 -24.975 1.00 90.62 101 ALA A C 1
ATOM 816 O O . ALA A 1 101 ? 5.727 -2.024 -24.131 1.00 90.62 101 ALA A O 1
ATOM 817 N N . PHE A 1 102 ? 6.561 -3.212 -25.844 1.00 90.00 102 PHE A N 1
ATOM 818 C CA . PHE A 1 102 ? 5.482 -4.210 -25.841 1.00 90.00 102 PHE A CA 1
ATOM 819 C C . PHE A 1 102 ? 5.472 -5.062 -24.559 1.00 90.00 102 PHE A C 1
ATOM 821 O O . PHE A 1 102 ? 4.419 -5.300 -23.958 1.00 90.00 102 PHE A O 1
ATOM 828 N N . TYR A 1 103 ? 6.652 -5.492 -24.104 1.00 91.81 103 TYR A N 1
ATOM 829 C CA . TYR A 1 103 ? 6.799 -6.232 -22.853 1.00 91.81 103 TYR A CA 1
ATOM 830 C C . TYR A 1 103 ? 6.356 -5.400 -21.641 1.00 91.81 103 TYR A C 1
ATOM 832 O O . TYR A 1 103 ? 5.618 -5.903 -20.793 1.00 91.81 103 TYR A O 1
ATOM 840 N N . LEU A 1 104 ? 6.742 -4.119 -21.573 1.00 90.75 104 LEU A N 1
ATOM 841 C CA . LEU A 1 104 ? 6.319 -3.213 -20.503 1.00 90.75 104 LEU A CA 1
ATOM 842 C C . LEU A 1 104 ? 4.805 -3.021 -20.470 1.00 90.75 104 LEU A C 1
ATOM 844 O O . LEU A 1 104 ? 4.232 -3.055 -19.387 1.00 90.75 104 LEU A O 1
ATOM 848 N N . ALA A 1 105 ? 4.151 -2.869 -21.624 1.00 89.25 105 ALA A N 1
ATOM 849 C CA . ALA A 1 105 ? 2.694 -2.763 -21.683 1.00 89.25 105 ALA A CA 1
ATOM 850 C C . ALA A 1 105 ? 2.006 -4.027 -21.132 1.00 89.25 105 ALA A C 1
ATOM 852 O O . ALA A 1 105 ? 1.041 -3.933 -20.374 1.00 89.25 105 ALA A O 1
ATOM 853 N N . SER A 1 106 ? 2.543 -5.208 -21.452 1.00 90.25 106 SER A N 1
ATOM 854 C CA . SER A 1 106 ? 2.036 -6.486 -20.933 1.00 90.25 106 SER A CA 1
ATOM 855 C C . SER A 1 106 ? 2.221 -6.596 -19.416 1.00 90.25 106 SER A C 1
ATOM 857 O O . SER A 1 106 ? 1.295 -6.970 -18.698 1.00 90.25 106 SER A O 1
ATOM 859 N N . MET A 1 107 ? 3.401 -6.222 -18.912 1.00 92.00 107 MET A N 1
ATOM 860 C CA . MET A 1 107 ? 3.699 -6.223 -17.478 1.00 92.00 107 MET A CA 1
ATOM 861 C C . MET A 1 107 ? 2.868 -5.197 -16.709 1.00 92.00 107 MET A C 1
ATOM 863 O O . MET A 1 107 ? 2.370 -5.518 -15.637 1.00 92.00 107 MET A O 1
ATOM 867 N N . ALA A 1 108 ? 2.658 -4.001 -17.262 1.00 91.19 108 ALA A N 1
ATOM 868 C CA . ALA A 1 108 ? 1.789 -2.993 -16.665 1.00 91.19 108 ALA A CA 1
ATOM 869 C C . ALA A 1 108 ? 0.353 -3.518 -16.505 1.00 91.19 108 ALA A C 1
ATOM 871 O O . ALA A 1 108 ? -0.248 -3.324 -15.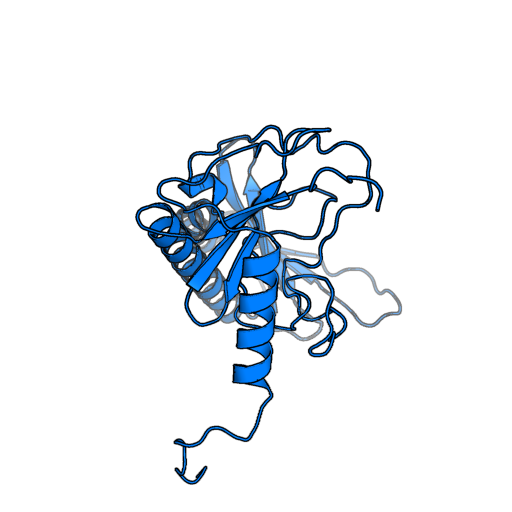454 1.00 91.19 108 ALA A O 1
ATOM 872 N N . GLY A 1 109 ? -0.163 -4.268 -17.488 1.00 89.69 109 GLY A N 1
ATOM 873 C CA . GLY A 1 109 ? -1.472 -4.922 -17.386 1.00 89.69 109 GLY A CA 1
ATOM 874 C C . GLY A 1 109 ? -1.550 -6.010 -16.305 1.00 89.69 109 GLY A C 1
ATOM 875 O O . GLY A 1 109 ? -2.599 -6.180 -15.685 1.00 89.69 109 GLY A O 1
ATOM 876 N N . LEU A 1 110 ? -0.455 -6.735 -16.042 1.00 90.00 110 LEU A N 1
ATOM 877 C CA . LEU A 1 110 ? -0.384 -7.686 -14.922 1.00 90.00 110 LEU A CA 1
ATOM 878 C C . LEU A 1 110 ? -0.342 -6.959 -13.573 1.00 90.00 110 LEU A C 1
ATOM 880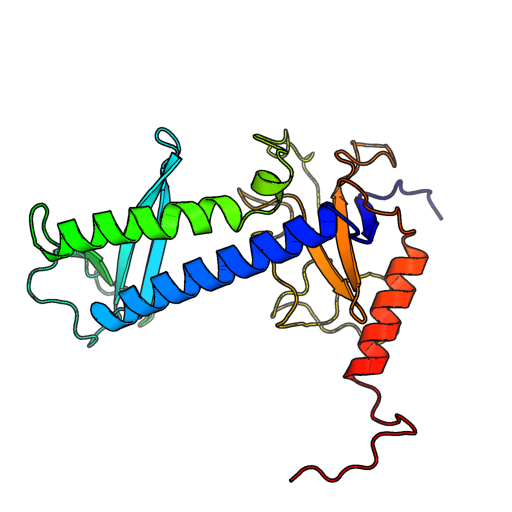 O O . LEU A 1 110 ? -1.096 -7.315 -12.669 1.00 90.00 110 LEU A O 1
ATOM 884 N N . MET A 1 111 ? 0.480 -5.913 -13.481 1.00 91.38 111 MET A N 1
ATOM 885 C CA . MET A 1 111 ? 0.648 -5.095 -12.280 1.00 91.38 111 MET A CA 1
ATOM 886 C C . MET A 1 111 ? -0.610 -4.293 -11.939 1.00 91.38 111 MET A C 1
ATOM 888 O O . MET A 1 111 ? -0.819 -3.964 -10.777 1.00 91.38 111 MET A O 1
ATOM 892 N N . GLU A 1 112 ? -1.457 -3.973 -12.921 1.00 90.81 112 GLU A N 1
ATOM 893 C CA . GLU A 1 112 ? -2.652 -3.145 -12.732 1.00 90.81 112 GLU A CA 1
ATOM 894 C C . GLU A 1 112 ? -3.628 -3.732 -11.707 1.00 90.81 112 GLU A C 1
ATOM 896 O O . GLU A 1 112 ? -4.153 -2.993 -10.876 1.00 90.81 112 GLU A O 1
ATOM 901 N N . ARG A 1 113 ? -3.868 -5.051 -11.729 1.00 87.12 113 ARG A N 1
ATOM 902 C CA . ARG A 1 113 ? -4.770 -5.686 -10.752 1.00 87.12 113 ARG A CA 1
ATOM 903 C C . ARG A 1 113 ? -4.225 -5.555 -9.336 1.00 87.12 113 ARG A C 1
ATOM 905 O O . ARG A 1 113 ? -4.952 -5.143 -8.437 1.00 87.12 113 ARG A O 1
ATOM 912 N N . SER A 1 114 ? -2.942 -5.850 -9.158 1.00 87.94 114 SER A N 1
ATOM 913 C CA . SER A 1 114 ? -2.261 -5.738 -7.872 1.00 87.94 114 SER A CA 1
ATOM 914 C C . SER A 1 114 ? -2.218 -4.277 -7.399 1.00 87.94 114 SER A C 1
ATOM 916 O O . SER A 1 114 ? -2.467 -4.002 -6.233 1.00 87.94 114 SER A O 1
ATOM 918 N N . ALA A 1 115 ? -2.022 -3.317 -8.309 1.00 84.25 115 ALA A N 1
ATOM 919 C CA . ALA A 1 115 ? -2.067 -1.883 -8.010 1.00 84.25 115 ALA A CA 1
ATOM 920 C C . ALA A 1 115 ? -3.462 -1.391 -7.592 1.00 84.25 115 ALA A C 1
ATOM 922 O O . ALA A 1 115 ? -3.577 -0.507 -6.749 1.00 84.25 115 ALA A O 1
ATOM 923 N N . LYS A 1 116 ? -4.530 -1.954 -8.164 1.00 81.75 116 LYS A N 1
ATOM 924 C CA . LYS A 1 116 ? -5.909 -1.646 -7.757 1.00 81.75 116 LYS A CA 1
ATOM 925 C C . LYS A 1 116 ? -6.230 -2.230 -6.385 1.00 81.75 116 LYS A C 1
ATOM 927 O O . LYS A 1 116 ? -6.860 -1.557 -5.578 1.00 81.75 116 LYS A O 1
ATOM 932 N N . ASN A 1 117 ? -5.753 -3.439 -6.111 1.00 82.19 117 ASN A N 1
ATOM 933 C CA . ASN A 1 117 ? -6.061 -4.153 -4.876 1.00 82.19 117 ASN A CA 1
ATOM 934 C C . ASN A 1 117 ? -5.077 -3.872 -3.733 1.00 82.19 117 ASN A C 1
ATOM 936 O O . ASN A 1 117 ? -5.330 -4.306 -2.624 1.00 82.19 117 ASN A O 1
ATOM 940 N N . MET A 1 118 ? -3.972 -3.154 -3.948 1.00 78.62 118 MET A N 1
ATOM 941 C CA . MET A 1 118 ? -3.063 -2.797 -2.848 1.00 78.62 118 MET A CA 1
ATOM 942 C C . MET A 1 118 ? -3.597 -1.660 -1.959 1.00 78.62 118 MET A C 1
ATOM 944 O O . MET A 1 118 ? -3.058 -1.454 -0.876 1.00 78.62 118 MET A O 1
ATOM 948 N N . SER A 1 119 ? -4.622 -0.921 -2.406 1.00 75.56 119 SER A N 1
ATOM 949 C CA . SER A 1 119 ? -5.347 0.060 -1.585 1.00 75.56 119 SER A CA 1
ATOM 950 C C . SER A 1 119 ? -6.547 -0.621 -0.938 1.00 75.56 119 SER A C 1
ATOM 952 O O . SER A 1 119 ? -7.400 -1.200 -1.617 1.00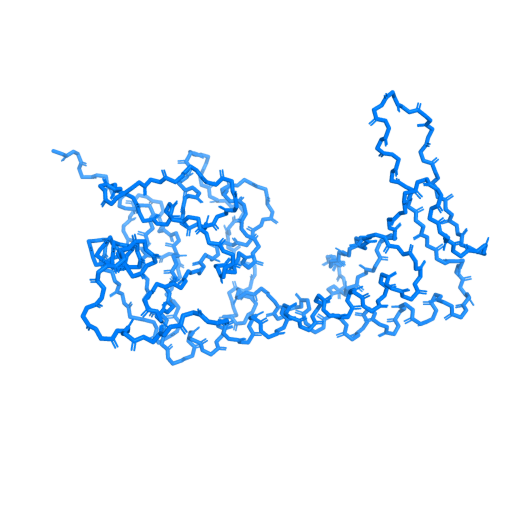 75.56 119 SER A O 1
ATOM 954 N N . ILE A 1 120 ? -6.614 -0.544 0.389 1.00 76.38 120 ILE A N 1
ATOM 955 C CA . ILE A 1 120 ? -7.672 -1.187 1.168 1.00 76.38 120 ILE A CA 1
ATOM 956 C C . ILE A 1 120 ? -9.038 -0.527 0.931 1.00 76.38 120 ILE A C 1
ATOM 958 O O . ILE A 1 120 ? -10.070 -1.193 0.955 1.00 76.38 120 ILE A O 1
ATOM 962 N N . GLU A 1 121 ? -9.055 0.766 0.616 1.00 73.62 121 GLU A N 1
ATOM 963 C CA . GLU A 1 121 ? -10.250 1.535 0.275 1.00 73.62 121 GLU A CA 1
ATOM 964 C C . GLU A 1 121 ? -10.948 0.984 -0.967 1.00 73.62 121 GLU A C 1
ATOM 966 O O . GLU A 1 121 ? -12.180 0.906 -1.004 1.00 73.62 121 GLU A O 1
ATOM 971 N N . ASN A 1 122 ? -10.165 0.570 -1.968 1.00 74.25 122 ASN A N 1
ATOM 972 C CA . ASN A 1 122 ? -10.702 -0.051 -3.174 1.00 74.25 122 ASN A CA 1
ATOM 973 C C . ASN A 1 122 ? -11.384 -1.382 -2.847 1.00 74.25 122 ASN A C 1
ATOM 975 O O . ASN A 1 122 ? -12.449 -1.670 -3.392 1.00 74.25 122 ASN A O 1
ATOM 979 N N . ILE A 1 123 ? -10.814 -2.170 -1.929 1.00 80.12 123 ILE A N 1
ATOM 980 C CA . ILE A 1 123 ? -11.379 -3.464 -1.522 1.00 80.12 123 ILE A CA 1
ATOM 981 C C . ILE A 1 123 ? -12.646 -3.275 -0.691 1.00 80.12 123 ILE A C 1
ATOM 983 O O . ILE A 1 123 ? -13.640 -3.964 -0.911 1.00 80.12 123 ILE A O 1
ATOM 987 N N . PHE A 1 124 ? -12.650 -2.310 0.228 1.00 77.31 124 PHE A N 1
ATOM 988 C CA . PHE A 1 124 ? -13.845 -1.964 0.996 1.00 77.31 124 PHE A CA 1
ATOM 989 C C . PHE A 1 124 ? -14.961 -1.344 0.152 1.00 77.31 124 PHE A C 1
ATOM 991 O O . PHE A 1 124 ? -16.069 -1.161 0.654 1.00 77.31 124 PHE A O 1
ATOM 998 N N . GLY A 1 125 ? -14.704 -1.027 -1.121 1.00 69.12 125 GLY A N 1
ATOM 999 C CA . GLY A 1 125 ? -15.676 -0.358 -1.978 1.00 69.12 125 GLY A CA 1
ATOM 1000 C C . GLY A 1 125 ? -15.965 1.065 -1.506 1.00 69.12 125 GLY A C 1
ATOM 1001 O O . GLY A 1 125 ? -17.039 1.598 -1.772 1.00 69.12 125 GLY A O 1
ATOM 1002 N N . CYS A 1 126 ? -15.012 1.692 -0.810 1.00 61.62 126 CYS A N 1
ATOM 1003 C CA . CYS A 1 126 ? -15.158 3.049 -0.299 1.00 61.62 126 CYS A CA 1
ATOM 1004 C C . CYS A 1 126 ? -15.082 4.121 -1.408 1.00 61.62 126 CYS A C 1
ATOM 1006 O O . CYS A 1 126 ? -15.304 5.296 -1.125 1.00 61.62 126 CYS A O 1
ATOM 1008 N N . GLY A 1 127 ? -14.819 3.721 -2.662 1.00 58.50 127 GLY A N 1
ATOM 1009 C CA . GLY A 1 127 ? -14.876 4.567 -3.859 1.00 58.50 127 GLY A CA 1
ATOM 1010 C C . GLY A 1 127 ? -13.994 5.818 -3.781 1.00 58.50 127 GLY A C 1
ATOM 1011 O O . GLY A 1 127 ? -12.964 5.830 -3.110 1.00 58.50 127 GLY A O 1
ATOM 1012 N N . ASP A 1 128 ? -14.438 6.896 -4.440 1.00 48.12 128 ASP A N 1
ATOM 1013 C CA . ASP A 1 128 ? -13.977 8.261 -4.165 1.00 48.12 128 ASP A CA 1
ATOM 1014 C C . ASP A 1 128 ? -14.504 8.679 -2.788 1.00 48.12 128 ASP A C 1
ATOM 1016 O O . ASP A 1 128 ? -15.483 9.424 -2.676 1.00 48.12 128 ASP A O 1
ATOM 1020 N N . MET A 1 129 ? -13.902 8.180 -1.708 1.00 50.25 129 MET A N 1
ATOM 1021 C CA . MET A 1 129 ? -14.243 8.712 -0.396 1.00 50.25 129 MET A CA 1
ATOM 1022 C C . MET A 1 129 ? -14.095 10.246 -0.426 1.00 50.25 129 MET A C 1
ATOM 1024 O O . MET A 1 129 ? -13.134 10.752 -1.015 1.00 50.25 129 MET A O 1
ATOM 1028 N N . PRO A 1 130 ? -14.972 11.016 0.249 1.00 42.84 130 PRO A N 1
ATOM 1029 C CA . PRO A 1 130 ? -14.912 12.486 0.325 1.00 42.84 130 PRO A CA 1
ATOM 1030 C C . PRO A 1 130 ? -13.677 13.035 1.088 1.00 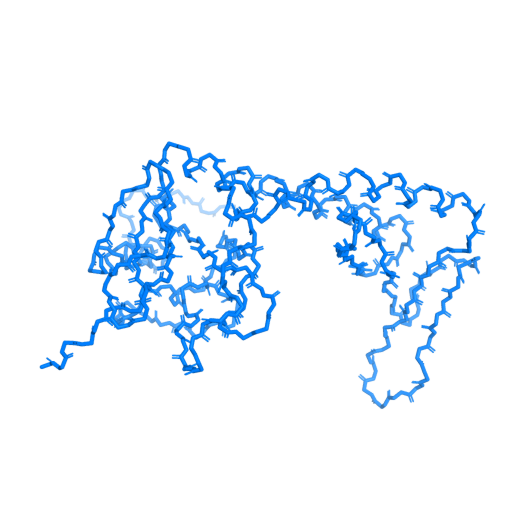42.84 130 PRO A C 1
ATOM 1032 O O . PRO A 1 130 ? -13.679 14.134 1.634 1.00 42.84 130 PRO A O 1
ATOM 1035 N N . MET A 1 131 ? -12.583 12.276 1.121 1.00 47.41 131 MET A N 1
ATOM 1036 C CA . MET A 1 131 ? -11.359 12.457 1.899 1.00 47.41 131 MET A CA 1
ATOM 1037 C C . MET A 1 131 ? -10.379 13.481 1.307 1.00 47.41 131 MET A C 1
ATOM 1039 O O . MET A 1 131 ? -9.314 13.703 1.879 1.00 47.41 131 MET A O 1
ATOM 1043 N N . LYS A 1 132 ? -10.731 14.164 0.206 1.00 43.19 132 LYS A N 1
ATOM 1044 C CA . LYS A 1 132 ? -9.996 15.366 -0.238 1.00 43.19 132 LYS A CA 1
ATOM 1045 C C . LYS A 1 132 ? -10.216 16.565 0.694 1.00 43.19 132 LYS A C 1
ATOM 1047 O O . LYS A 1 132 ? -9.426 17.502 0.652 1.00 43.19 132 LYS A O 1
ATOM 1052 N N . GLU A 1 133 ? -11.234 16.514 1.555 1.00 43.66 133 GLU A N 1
ATOM 1053 C CA . GLU A 1 133 ? -11.629 17.61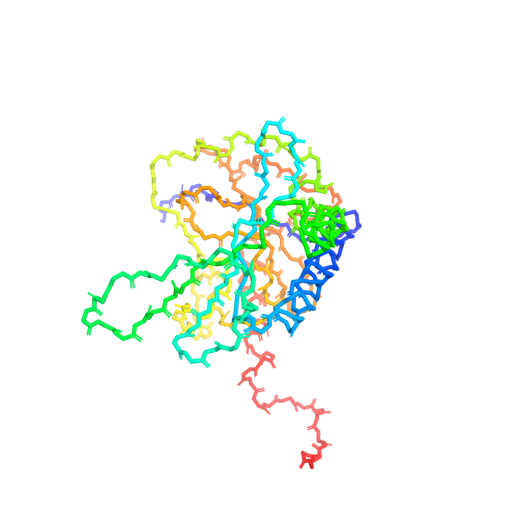1 2.443 1.00 43.66 133 GLU A CA 1
ATOM 1054 C C . GLU A 1 133 ? -11.628 17.173 3.914 1.00 43.66 133 GLU A C 1
ATOM 1056 O O . GLU A 1 133 ? -12.623 17.257 4.639 1.00 43.66 133 GLU A O 1
ATOM 1061 N N . LEU A 1 134 ? -10.479 16.699 4.397 1.00 42.16 134 LEU A N 1
ATOM 1062 C CA . LEU A 1 134 ? -10.201 16.849 5.820 1.00 42.16 134 LEU A CA 1
ATOM 1063 C C . LEU A 1 134 ? -10.094 18.360 6.108 1.00 42.16 134 LEU A C 1
ATOM 1065 O O . LEU A 1 134 ? -9.367 19.050 5.386 1.00 42.16 134 LEU A O 1
ATOM 1069 N N . PRO A 1 135 ? -10.805 18.905 7.116 1.00 41.84 135 PRO A N 1
ATOM 1070 C CA . PRO A 1 135 ? -10.655 20.305 7.504 1.00 41.84 135 PRO A CA 1
ATOM 1071 C C . PRO A 1 135 ? -9.178 20.685 7.643 1.00 41.84 135 PRO A C 1
ATOM 1073 O O . PRO A 1 135 ? -8.364 19.879 8.094 1.00 41.84 135 PRO A O 1
ATOM 1076 N N . SER A 1 136 ? -8.795 21.908 7.287 1.00 43.56 136 SER A N 1
ATOM 1077 C CA . SER A 1 136 ? -7.424 22.367 7.527 1.00 43.56 136 SER A CA 1
ATOM 1078 C C . SER A 1 136 ? -7.073 22.198 9.012 1.00 43.56 136 SER A C 1
ATOM 1080 O O . SER A 1 136 ? -7.742 22.770 9.873 1.00 43.56 136 SER A O 1
ATOM 1082 N N . GLY A 1 137 ? -6.044 21.411 9.325 1.00 39.91 137 GLY A N 1
ATOM 1083 C CA . GLY A 1 137 ? -5.719 21.062 10.704 1.00 39.91 137 GLY A CA 1
ATOM 1084 C C . GLY A 1 137 ? -4.428 20.260 10.824 1.00 39.91 137 GLY A C 1
ATOM 1085 O O . GLY A 1 137 ? -3.910 19.731 9.843 1.00 39.91 137 GLY A O 1
ATOM 1086 N N . LYS A 1 138 ? -3.883 20.191 12.043 1.00 41.22 138 LYS A N 1
ATOM 1087 C CA . LYS A 1 138 ? -2.782 19.279 12.373 1.00 41.22 138 LYS A CA 1
ATOM 1088 C C . LYS A 1 138 ? -3.394 17.959 12.817 1.00 41.22 138 LYS A C 1
ATOM 1090 O O . LYS A 1 138 ? -4.013 17.926 13.872 1.00 41.22 138 LYS A O 1
ATOM 1095 N N . TYR A 1 139 ? -3.193 16.904 12.042 1.00 47.12 139 TYR A N 1
ATOM 1096 C CA . TYR A 1 139 ? -3.662 15.568 12.390 1.00 47.12 139 TYR A CA 1
ATOM 1097 C C . TYR A 1 139 ? -2.511 14.715 12.910 1.00 47.12 139 TYR A C 1
ATOM 1099 O O . TYR A 1 139 ? -1.363 14.847 12.478 1.00 47.12 139 TYR A O 1
ATOM 1107 N N . HIS A 1 140 ? -2.822 13.802 13.823 1.00 51.03 140 HIS A N 1
ATOM 1108 C CA . HIS A 1 140 ? -1.842 12.872 14.364 1.00 51.03 140 HIS A CA 1
ATOM 1109 C C . HIS A 1 140 ? -1.497 11.765 13.347 1.00 51.03 140 HIS A C 1
ATOM 1111 O O . HIS A 1 140 ? -2.242 10.800 13.184 1.00 51.03 140 HIS A O 1
ATOM 1117 N N . GLY A 1 141 ? -0.344 11.879 12.677 1.00 48.69 141 GLY A N 1
ATOM 1118 C CA . GLY A 1 141 ? 0.188 10.867 11.743 1.00 48.69 141 GLY A CA 1
ATOM 1119 C C . GLY A 1 141 ? 0.831 9.637 12.406 1.00 48.69 141 GLY A C 1
ATOM 1120 O O . GLY A 1 141 ? 1.319 8.757 11.713 1.00 48.69 141 GLY A O 1
ATOM 1121 N N . GLU A 1 142 ? 0.842 9.575 13.740 1.00 52.44 142 GLU A N 1
ATOM 1122 C CA . GLU A 1 142 ? 1.635 8.618 14.530 1.00 52.44 142 GLU A CA 1
ATOM 1123 C C . GLU A 1 142 ? 1.058 7.189 14.572 1.00 52.44 142 GLU A C 1
ATOM 1125 O O . GLU A 1 142 ? 1.717 6.306 15.090 1.00 52.44 142 GLU A O 1
ATOM 1130 N N . PHE A 1 143 ? -0.142 6.930 14.039 1.00 50.97 143 PHE A N 1
ATOM 1131 C CA . PHE A 1 143 ? -0.725 5.574 14.006 1.00 50.97 143 PHE A CA 1
ATOM 1132 C C . PHE A 1 143 ? -0.063 4.661 12.964 1.00 50.97 143 PHE A C 1
ATOM 1134 O O . PHE A 1 143 ? -0.130 3.438 13.055 1.00 50.97 143 PHE A O 1
ATOM 1141 N N . VAL A 1 144 ? 0.595 5.266 11.975 1.00 53.41 144 VAL A N 1
ATOM 1142 C CA . VAL A 1 144 ? 1.339 4.567 10.934 1.00 53.41 144 VAL A CA 1
ATOM 1143 C C . VAL A 1 144 ? 2.780 4.468 11.406 1.00 53.41 144 VAL A C 1
ATOM 1145 O O . VAL A 1 144 ? 3.508 5.458 11.385 1.00 53.41 144 VAL A O 1
ATOM 1148 N N . ARG A 1 145 ? 3.180 3.276 11.854 1.00 53.28 145 ARG A N 1
ATOM 1149 C CA . ARG A 1 145 ? 4.496 2.959 12.428 1.00 53.28 145 ARG A CA 1
ATOM 1150 C C . ARG A 1 145 ? 5.633 3.097 11.401 1.00 53.28 145 ARG A C 1
ATOM 1152 O O . ARG A 1 145 ? 6.226 2.110 10.976 1.00 53.28 145 ARG A O 1
ATOM 1159 N N . TRP A 1 146 ? 5.934 4.318 10.954 1.00 42.44 146 TRP A N 1
ATOM 1160 C CA . TRP A 1 146 ? 6.977 4.581 9.960 1.00 42.44 146 TRP A CA 1
ATOM 1161 C C . TRP A 1 146 ? 8.373 4.346 10.541 1.00 42.44 146 TRP A C 1
ATOM 1163 O O . TRP A 1 146 ? 8.639 4.522 11.729 1.00 42.44 146 TRP A O 1
ATOM 1173 N N . THR A 1 147 ? 9.325 4.061 9.655 1.00 37.94 147 THR A N 1
ATOM 1174 C CA . THR A 1 147 ? 10.761 3.934 9.958 1.00 37.94 147 THR A CA 1
ATOM 1175 C C . THR A 1 147 ? 11.440 5.184 10.554 1.00 37.94 147 THR A C 1
ATOM 1177 O O . THR A 1 147 ? 12.615 5.096 10.906 1.00 37.94 147 THR A O 1
ATOM 1180 N N . SER A 1 148 ? 10.735 6.311 10.671 1.00 41.00 148 SER A N 1
ATOM 1181 C CA . SER A 1 148 ? 11.220 7.638 11.072 1.00 41.00 148 SER A CA 1
ATOM 1182 C C . SER A 1 148 ? 10.400 8.229 12.220 1.00 41.00 148 SER A C 1
ATOM 1184 O O . SER A 1 148 ? 10.525 9.419 12.499 1.00 41.00 148 SER A O 1
ATOM 1186 N N . LEU A 1 149 ? 9.537 7.432 12.858 1.00 48.47 149 LEU A N 1
ATOM 1187 C CA . LEU A 1 149 ? 8.930 7.834 14.120 1.00 48.47 149 LEU A CA 1
ATOM 1188 C C . LEU A 1 149 ? 9.980 7.778 15.234 1.00 48.47 149 LEU A C 1
ATOM 1190 O O . LEU A 1 149 ? 10.812 6.867 15.270 1.00 48.47 149 LEU A O 1
ATOM 1194 N N . GLU A 1 150 ? 9.931 8.756 16.136 1.00 46.19 150 GLU A N 1
ATOM 1195 C CA . GLU A 1 150 ? 10.666 8.698 17.397 1.00 46.19 150 GLU A CA 1
ATOM 1196 C C . GLU A 1 150 ? 10.121 7.538 18.236 1.00 46.19 150 GLU A C 1
ATOM 1198 O O . GLU A 1 150 ? 8.913 7.456 18.470 1.00 46.19 150 GLU A O 1
ATOM 1203 N N . ASP A 1 151 ? 11.017 6.653 18.677 1.00 52.53 151 ASP A N 1
ATOM 1204 C CA . ASP A 1 151 ? 10.682 5.556 19.581 1.00 52.53 151 ASP A CA 1
ATOM 1205 C C . ASP A 1 151 ? 10.195 6.149 20.906 1.00 52.53 151 ASP A C 1
ATOM 1207 O O . ASP A 1 151 ? 10.956 6.784 21.641 1.00 52.53 151 ASP A O 1
ATOM 1211 N N . SER A 1 152 ? 8.906 6.002 21.198 1.00 51.62 152 SER A N 1
ATOM 1212 C CA . SER A 1 152 ? 8.404 6.314 22.528 1.00 51.62 152 SER A CA 1
ATOM 1213 C C . SER A 1 152 ? 8.359 5.032 23.334 1.00 51.62 152 SER A C 1
ATOM 1215 O O . SER A 1 152 ? 7.647 4.100 22.965 1.00 51.62 152 SER A O 1
ATOM 1217 N N . GLY A 1 153 ? 9.084 5.025 24.450 1.00 51.75 153 GLY A N 1
ATOM 1218 C CA . GLY A 1 153 ? 9.074 3.926 25.408 1.00 51.75 153 GLY A CA 1
ATOM 1219 C C . GLY A 1 153 ? 7.682 3.616 25.995 1.00 51.75 153 GLY A C 1
ATOM 1220 O O . GLY A 1 153 ? 6.671 4.201 25.599 1.00 51.75 153 GLY A O 1
ATOM 1221 N N . PRO A 1 154 ? 7.612 2.726 26.996 1.00 53.72 154 PRO A N 1
ATOM 1222 C CA . PRO A 1 154 ? 6.368 2.095 27.465 1.00 53.72 154 PRO A CA 1
ATOM 1223 C C . PRO A 1 154 ? 5.319 3.071 28.036 1.00 53.72 154 PRO A C 1
ATOM 1225 O O . PRO A 1 154 ? 4.139 2.731 28.143 1.00 53.72 154 PRO A O 1
ATOM 1228 N N . ASP A 1 155 ? 5.729 4.298 28.364 1.00 59.53 155 ASP A N 1
ATOM 1229 C CA . ASP A 1 155 ? 4.874 5.376 28.875 1.00 59.53 155 ASP A CA 1
ATOM 1230 C C . ASP A 1 155 ? 4.231 6.231 27.769 1.00 59.53 155 ASP A C 1
ATOM 1232 O O . ASP A 1 155 ? 3.703 7.321 28.030 1.00 59.53 155 ASP A O 1
ATOM 1236 N N . ALA A 1 156 ? 4.273 5.765 26.519 1.00 60.47 156 ALA A N 1
ATOM 1237 C CA . ALA A 1 156 ? 3.614 6.417 25.401 1.00 60.47 156 ALA A CA 1
ATOM 1238 C C . ALA A 1 156 ? 2.135 6.691 25.728 1.00 60.47 156 ALA A C 1
ATOM 1240 O O . ALA A 1 156 ? 1.337 5.793 25.991 1.00 60.47 156 ALA A O 1
ATOM 1241 N N . LYS A 1 157 ? 1.746 7.970 25.684 1.00 63.41 157 LYS A N 1
ATOM 1242 C CA . LYS A 1 157 ? 0.341 8.402 25.824 1.00 63.41 157 LYS A CA 1
ATOM 1243 C C . LYS A 1 157 ? -0.439 8.294 24.506 1.00 63.41 157 LYS A C 1
ATOM 1245 O O . LYS A 1 157 ? -1.568 8.780 24.415 1.00 63.41 157 LYS A O 1
ATOM 1250 N N . ARG A 1 158 ? 0.197 7.754 23.460 1.00 66.25 158 ARG A N 1
ATOM 1251 C CA . ARG A 1 158 ? -0.300 7.715 22.083 1.00 66.25 158 ARG A CA 1
ATOM 1252 C C . ARG A 1 158 ? 0.008 6.376 21.431 1.00 66.25 158 ARG A C 1
ATOM 1254 O O . ARG A 1 158 ? 1.125 5.895 21.565 1.00 66.25 158 ARG A O 1
ATOM 1261 N N . VAL A 1 159 ? -0.984 5.842 20.724 1.00 68.81 159 VAL A N 1
ATOM 1262 C CA . VAL A 1 159 ? -0.927 4.575 19.979 1.00 68.81 159 VAL A CA 1
ATOM 1263 C C . VAL A 1 159 ? -0.069 4.736 18.720 1.00 68.81 159 VAL A C 1
ATOM 1265 O O . VAL A 1 159 ? -0.205 5.743 18.023 1.00 68.81 159 VAL A O 1
ATOM 1268 N N . GLY A 1 160 ? 0.758 3.734 18.399 1.00 65.56 160 GLY A N 1
ATOM 1269 C CA . GLY A 1 160 ? 1.404 3.609 17.082 1.00 65.56 160 GLY A CA 1
ATOM 1270 C C . GLY A 1 160 ? 2.810 4.205 16.974 1.00 65.56 160 GLY A C 1
ATOM 1271 O O . GLY A 1 160 ? 3.399 4.214 15.899 1.00 65.56 160 GLY A O 1
ATOM 1272 N N . LYS A 1 161 ? 3.404 4.646 18.084 1.00 65.94 161 LYS A N 1
ATOM 1273 C CA . LYS A 1 161 ? 4.771 5.194 18.085 1.00 65.94 161 LYS A CA 1
ATOM 1274 C C . LYS A 1 161 ? 5.877 4.138 18.019 1.00 65.94 161 LYS A C 1
ATOM 1276 O O . LYS A 1 161 ? 7.039 4.484 17.819 1.00 65.94 161 LYS A O 1
ATOM 1281 N N . LEU A 1 162 ? 5.536 2.859 18.176 1.00 62.19 162 LEU A N 1
ATOM 1282 C CA . LEU A 1 162 ? 6.514 1.783 18.055 1.00 62.19 162 LEU A CA 1
ATOM 1283 C C . LEU A 1 162 ? 6.978 1.657 16.614 1.00 62.19 162 LEU A C 1
ATOM 1285 O O . LEU A 1 162 ? 6.186 1.374 15.720 1.00 62.19 162 LEU A O 1
ATOM 1289 N N . ARG A 1 163 ? 8.278 1.812 16.383 1.00 60.22 163 ARG A N 1
ATOM 1290 C CA . ARG A 1 163 ? 8.841 1.605 15.053 1.00 60.22 163 ARG A CA 1
ATOM 1291 C C . ARG A 1 163 ? 8.629 0.156 14.620 1.00 60.22 163 ARG A C 1
ATOM 1293 O O . ARG A 1 163 ? 9.001 -0.781 15.325 1.00 60.22 163 ARG A O 1
ATOM 1300 N N . ASP A 1 164 ? 8.106 -0.029 13.415 1.00 53.28 164 ASP A N 1
ATOM 1301 C CA . ASP A 1 164 ? 7.909 -1.353 12.847 1.00 53.28 164 ASP A CA 1
ATOM 1302 C C . ASP A 1 164 ? 8.274 -1.390 11.359 1.00 53.28 164 ASP A C 1
ATOM 1304 O O . ASP A 1 164 ? 8.213 -0.386 10.656 1.00 53.28 164 ASP A O 1
ATOM 1308 N N . ARG A 1 165 ? 8.705 -2.562 10.890 1.00 45.53 165 ARG A N 1
ATOM 1309 C CA . ARG A 1 165 ? 8.876 -2.877 9.464 1.00 45.53 165 ARG A CA 1
ATOM 1310 C C . ARG A 1 165 ? 7.710 -3.708 8.915 1.00 45.53 165 ARG A C 1
ATOM 1312 O O . ARG A 1 165 ? 7.617 -3.847 7.702 1.00 45.53 165 ARG A O 1
ATOM 1319 N N . MET A 1 166 ? 6.867 -4.254 9.797 1.00 46.28 166 MET A N 1
ATOM 1320 C CA . MET A 1 166 ? 5.718 -5.107 9.469 1.00 46.28 166 MET A CA 1
ATOM 1321 C C . MET A 1 166 ? 4.402 -4.337 9.344 1.00 46.28 166 MET A C 1
ATOM 1323 O O . MET A 1 166 ? 3.459 -4.850 8.757 1.00 46.28 166 MET A O 1
ATOM 1327 N N . THR A 1 167 ? 4.309 -3.121 9.889 1.00 49.28 167 THR A N 1
ATOM 1328 C CA . THR A 1 167 ? 3.115 -2.290 9.708 1.00 49.28 167 THR A CA 1
ATOM 1329 C C . THR A 1 167 ? 3.085 -1.791 8.272 1.00 49.28 167 THR A C 1
ATOM 1331 O O . THR A 1 167 ? 3.942 -1.017 7.842 1.00 49.28 167 THR A O 1
ATOM 1334 N N . ILE A 1 168 ? 2.119 -2.293 7.513 1.00 48.88 168 ILE A N 1
ATOM 1335 C CA . ILE A 1 168 ? 1.976 -2.000 6.095 1.00 48.88 168 ILE A CA 1
ATOM 1336 C C . ILE A 1 168 ? 1.217 -0.685 5.966 1.00 48.88 168 ILE A C 1
ATOM 1338 O O . ILE A 1 168 ? 0.013 -0.610 6.180 1.00 48.88 168 ILE A O 1
ATOM 1342 N N . CYS A 1 169 ? 1.939 0.378 5.613 1.00 47.91 169 CYS A N 1
ATOM 1343 C CA . CYS A 1 169 ? 1.327 1.658 5.275 1.00 47.91 169 CYS A CA 1
ATOM 1344 C C . CYS A 1 169 ? 0.677 1.513 3.897 1.00 47.91 169 CYS A C 1
ATOM 1346 O O . CYS A 1 169 ? 1.397 1.654 2.907 1.00 47.91 169 CYS A O 1
ATOM 1348 N N . PHE A 1 170 ? -0.616 1.189 3.798 1.00 49.00 170 PHE A N 1
ATOM 1349 C CA . PHE A 1 170 ? -1.276 0.971 2.496 1.00 49.00 170 PHE A CA 1
ATOM 1350 C C . PHE A 1 170 ? -1.097 2.140 1.519 1.00 49.00 170 PHE A C 1
ATOM 1352 O O . PHE A 1 170 ? -0.852 1.902 0.344 1.00 49.00 170 PHE A O 1
ATOM 1359 N N . GLY A 1 171 ? -0.907 3.343 2.045 1.00 38.88 171 GLY A N 1
ATOM 1360 C CA . GLY A 1 171 ? -0.310 4.448 1.312 1.00 38.88 171 GLY A CA 1
ATOM 1361 C C . GLY A 1 171 ? -0.562 5.751 2.032 1.00 38.88 171 GLY A C 1
ATOM 1362 O O . GLY A 1 171 ? -0.997 6.698 1.406 1.00 38.88 171 GLY A O 1
ATOM 1363 N N . SER A 1 172 ? -0.333 5.810 3.343 1.00 35.50 172 SER A N 1
ATOM 1364 C CA . SER A 1 172 ? -0.680 6.971 4.162 1.00 35.50 172 SER A CA 1
ATOM 1365 C C . SER A 1 172 ? 0.569 7.667 4.691 1.00 35.50 172 SER A C 1
ATOM 1367 O O . SER A 1 172 ? 1.266 7.154 5.570 1.00 35.50 172 SER A O 1
ATOM 1369 N N . ASN A 1 173 ? 0.840 8.863 4.168 1.00 34.41 173 ASN A N 1
ATOM 1370 C CA . ASN A 1 173 ? 1.620 9.866 4.878 1.00 34.41 173 ASN A CA 1
ATOM 1371 C C . ASN A 1 173 ? 0.640 10.920 5.358 1.00 34.41 173 ASN A C 1
ATOM 1373 O O . ASN A 1 173 ? 0.350 11.867 4.638 1.00 34.41 173 ASN A O 1
ATOM 1377 N N . SER A 1 174 ? 0.166 10.766 6.591 1.00 30.25 174 SER A N 1
ATOM 1378 C CA . SER A 1 174 ? -0.224 11.879 7.456 1.00 30.25 174 SER A CA 1
ATOM 1379 C C . SER A 1 174 ? -0.928 13.059 6.759 1.00 30.25 174 SER A C 1
ATOM 1381 O O . SER A 1 174 ? -0.267 13.981 6.299 1.00 30.25 174 SER A O 1
ATOM 1383 N N . ALA A 1 175 ? -2.255 13.125 6.787 1.00 29.67 175 ALA A N 1
ATOM 1384 C CA . ALA A 1 175 ? -3.028 14.374 6.683 1.00 29.67 175 ALA A CA 1
ATOM 1385 C C . ALA A 1 175 ? -2.826 15.350 5.497 1.00 29.67 175 ALA A C 1
ATOM 1387 O O . ALA A 1 175 ? -3.502 16.375 5.448 1.00 29.67 175 ALA A O 1
ATOM 1388 N N . CYS A 1 176 ? -1.926 15.098 4.554 1.00 35.66 176 CYS A N 1
ATOM 1389 C CA . CYS A 1 176 ? -1.424 16.113 3.643 1.00 35.66 176 CYS A CA 1
ATOM 1390 C C . CYS A 1 176 ? -1.022 15.456 2.326 1.00 35.66 176 CYS A C 1
ATOM 1392 O O . CYS A 1 176 ? 0.027 14.832 2.231 1.00 35.66 176 CYS A O 1
ATOM 1394 N N . LYS A 1 177 ? -1.826 15.734 1.294 1.00 33.44 177 LYS A N 1
ATOM 1395 C CA . LYS A 1 177 ? -1.570 15.461 -0.128 1.00 33.44 177 LYS A CA 1
ATOM 1396 C C . LYS A 1 177 ? -1.656 13.974 -0.522 1.00 33.44 177 LYS A C 1
ATOM 1398 O O . LYS A 1 177 ? -0.696 13.222 -0.446 1.00 33.44 177 LYS A O 1
ATOM 1403 N N . SER A 1 178 ? -2.819 13.628 -1.084 1.00 34.59 178 SER A N 1
ATOM 1404 C CA . SER A 1 178 ? -3.000 12.561 -2.087 1.00 34.59 178 SER A CA 1
ATOM 1405 C C . SER A 1 178 ? -2.655 11.122 -1.683 1.00 34.59 178 SER A C 1
ATOM 1407 O O . SER A 1 178 ? -2.215 10.363 -2.540 1.00 34.59 178 SER A O 1
ATOM 1409 N N . SER A 1 179 ? -2.849 10.737 -0.425 1.00 43.44 179 SER A N 1
ATOM 1410 C CA . SER A 1 179 ? -2.469 9.408 0.059 1.00 43.44 179 SER A CA 1
ATOM 1411 C C . SER A 1 179 ? -3.581 8.792 0.929 1.00 43.44 179 SER A C 1
ATOM 1413 O O . SER A 1 179 ? -4.398 9.531 1.481 1.00 43.44 179 SER A O 1
ATOM 1415 N N . ASP A 1 180 ? -3.622 7.462 0.989 1.00 48.84 180 ASP A N 1
ATOM 1416 C CA . ASP A 1 180 ? -4.742 6.617 1.418 1.00 48.84 180 ASP A CA 1
ATOM 1417 C C . ASP A 1 180 ? -5.297 6.970 2.820 1.00 48.84 180 ASP A C 1
ATOM 1419 O O . ASP A 1 180 ? -4.523 7.178 3.757 1.00 48.84 180 ASP A O 1
ATOM 1423 N N . PRO A 1 181 ? -6.629 7.102 2.969 1.00 55.03 181 PRO A N 1
ATOM 1424 C CA . PRO A 1 181 ? -7.297 7.599 4.177 1.00 55.03 181 PRO A CA 1
ATOM 1425 C C . PRO A 1 181 ? -7.466 6.601 5.331 1.00 55.03 181 PRO A C 1
ATOM 1427 O O . PRO A 1 181 ? -7.762 7.037 6.449 1.00 55.03 181 PRO A O 1
ATOM 1430 N N . ILE A 1 182 ? -7.368 5.297 5.072 1.00 69.62 182 ILE A N 1
ATOM 1431 C CA . ILE A 1 182 ? -7.535 4.246 6.075 1.00 69.62 182 ILE A CA 1
ATOM 1432 C C . ILE A 1 182 ? -6.160 3.726 6.477 1.00 69.62 182 ILE A C 1
ATOM 1434 O O . ILE A 1 182 ? -5.415 3.163 5.675 1.00 69.62 182 ILE A O 1
ATOM 1438 N N . ASP A 1 183 ? -5.850 3.852 7.764 1.00 74.12 183 ASP A N 1
ATOM 1439 C CA . ASP A 1 183 ? -4.624 3.293 8.315 1.00 74.12 183 ASP A CA 1
ATOM 1440 C C . ASP A 1 183 ? -4.910 1.960 8.996 1.00 74.12 183 ASP A C 1
ATOM 1442 O O . ASP A 1 183 ? -5.828 1.851 9.812 1.00 74.12 183 ASP A O 1
ATOM 1446 N N . CYS A 1 184 ? -4.075 0.964 8.713 1.00 78.56 184 CYS A N 1
ATOM 1447 C CA . CYS A 1 184 ? -4.122 -0.335 9.370 1.00 78.56 184 CYS A CA 1
ATOM 1448 C C . CYS A 1 184 ? -2.812 -0.595 10.113 1.00 78.56 184 CYS A C 1
ATOM 1450 O O . CYS A 1 184 ? -1.730 -0.263 9.628 1.00 78.56 184 CYS A O 1
ATOM 1452 N N . MET A 1 185 ? -2.898 -1.215 11.286 1.00 79.50 185 MET A N 1
ATOM 1453 C CA . MET A 1 185 ? -1.740 -1.604 12.084 1.00 79.50 185 MET A CA 1
ATOM 1454 C C . MET A 1 185 ? -1.932 -2.992 12.681 1.00 79.50 185 MET A C 1
ATOM 1456 O O . MET A 1 185 ? -3.036 -3.347 13.088 1.00 79.50 185 MET A O 1
ATOM 1460 N N . LYS A 1 186 ? -0.846 -3.758 12.777 1.00 80.12 186 LYS A N 1
ATOM 1461 C CA . LYS A 1 186 ? -0.842 -5.047 13.468 1.00 80.12 186 LYS A CA 1
ATOM 1462 C C . LYS A 1 186 ? -0.291 -4.877 14.885 1.00 80.12 186 LYS A C 1
ATOM 1464 O O . LYS A 1 186 ? 0.805 -4.337 15.056 1.00 80.12 186 LYS A O 1
ATOM 1469 N N . LEU A 1 187 ? -1.048 -5.321 15.886 1.00 79.31 187 LEU A N 1
ATOM 1470 C CA . LEU A 1 187 ? -0.700 -5.298 17.310 1.00 79.31 187 LEU A CA 1
ATOM 1471 C C . LEU A 1 187 ? -0.959 -6.673 17.917 1.00 79.31 187 LEU A C 1
ATOM 1473 O O . LEU A 1 187 ? -2.090 -7.144 17.874 1.00 79.31 187 LEU A O 1
ATOM 1477 N N . ASP A 1 188 ? 0.071 -7.297 18.487 1.00 77.25 188 ASP A N 1
ATOM 1478 C CA . ASP A 1 188 ? -0.021 -8.580 19.192 1.00 77.25 188 ASP A CA 1
ATOM 1479 C C . ASP A 1 188 ? -0.762 -9.675 18.399 1.00 77.25 188 ASP A C 1
ATOM 1481 O O . ASP A 1 188 ? -1.564 -10.439 18.923 1.00 77.25 188 ASP A O 1
ATOM 1485 N N . GLY A 1 189 ? -0.516 -9.729 17.086 1.00 78.44 189 GLY A N 1
ATOM 1486 C CA . GLY A 1 189 ? -1.144 -10.694 16.178 1.00 78.44 189 GLY A CA 1
ATOM 1487 C C . GLY A 1 189 ? -2.474 -10.248 15.563 1.00 78.44 189 GLY A C 1
ATOM 1488 O O . GLY A 1 189 ? -2.803 -10.746 14.488 1.00 78.44 189 GLY A O 1
ATOM 1489 N N . ASP A 1 190 ? -3.156 -9.265 16.148 1.00 87.88 190 ASP A N 1
ATOM 1490 C CA . ASP A 1 190 ? -4.433 -8.735 15.663 1.00 87.88 190 ASP A CA 1
ATOM 1491 C C . ASP A 1 190 ? -4.242 -7.513 14.752 1.00 87.88 190 ASP A C 1
ATOM 1493 O O . ASP A 1 190 ? -3.327 -6.704 14.930 1.00 87.88 190 ASP A O 1
ATOM 1497 N N . TRP A 1 191 ? -5.135 -7.358 13.774 1.00 86.81 191 TRP A N 1
ATOM 1498 C CA . TRP A 1 191 ? -5.177 -6.190 12.898 1.00 86.81 191 TRP A CA 1
ATOM 1499 C C . TRP A 1 191 ? -6.165 -5.148 13.414 1.00 86.81 191 TRP A C 1
ATOM 1501 O O . TRP A 1 191 ? -7.287 -5.467 13.800 1.00 86.81 191 TRP A O 1
ATOM 1511 N N . TYR A 1 192 ? -5.756 -3.886 13.376 1.00 86.88 192 TYR A N 1
ATOM 1512 C CA . TYR A 1 192 ? -6.551 -2.744 13.799 1.00 86.88 192 TYR A CA 1
ATOM 1513 C C . TYR A 1 192 ? -6.617 -1.706 12.690 1.00 86.88 192 TYR A C 1
ATOM 1515 O O . TYR A 1 192 ? -5.618 -1.419 12.035 1.00 86.88 192 TYR A O 1
ATOM 1523 N N . ILE A 1 193 ? -7.793 -1.120 12.519 1.00 85.06 193 ILE A N 1
ATOM 1524 C CA . ILE A 1 193 ? -8.123 -0.123 11.511 1.00 85.06 193 ILE A CA 1
ATOM 1525 C C . ILE A 1 193 ? -8.433 1.183 12.233 1.00 85.06 193 ILE A C 1
ATOM 1527 O O . ILE A 1 193 ? -9.233 1.215 13.171 1.00 85.06 193 ILE A O 1
ATOM 1531 N N . ARG A 1 194 ? -7.824 2.277 11.783 1.00 82.56 194 ARG A N 1
ATOM 1532 C CA . ARG A 1 194 ? -8.155 3.630 12.224 1.00 82.56 194 ARG A CA 1
ATOM 1533 C C . ARG A 1 194 ? -8.937 4.341 11.138 1.00 82.56 194 ARG A C 1
ATOM 1535 O O . ARG A 1 194 ? -8.462 4.474 10.013 1.00 82.56 194 ARG A O 1
ATOM 1542 N N . VAL A 1 195 ? -10.101 4.859 11.516 1.00 80.19 195 VAL A N 1
ATOM 1543 C CA . VAL A 1 195 ? -10.958 5.644 10.628 1.00 80.19 195 VAL A CA 1
ATOM 1544 C C . VAL A 1 195 ? -11.136 7.050 11.201 1.00 80.19 195 VAL A C 1
ATOM 1546 O O . VAL A 1 195 ? -11.419 7.187 12.395 1.00 80.19 195 VAL A O 1
ATOM 1549 N N . PRO A 1 196 ? -10.973 8.116 10.399 1.00 76.56 196 PRO A N 1
ATOM 1550 C CA . PRO A 1 196 ? -11.273 9.473 10.844 1.00 76.56 196 PRO A CA 1
ATOM 1551 C C . PRO A 1 196 ? -12.754 9.643 11.196 1.00 76.56 196 PRO A C 1
ATOM 1553 O O . PRO A 1 196 ? -13.633 9.110 10.513 1.00 76.56 196 PRO A O 1
ATOM 1556 N N . ASN A 1 197 ? -13.037 10.442 12.220 1.00 78.75 197 ASN A N 1
ATOM 1557 C CA . ASN A 1 197 ? -14.405 10.792 12.594 1.00 78.75 197 ASN A CA 1
ATOM 1558 C C . ASN A 1 197 ? -14.959 11.962 11.754 1.00 78.75 197 ASN A C 1
ATOM 1560 O O . ASN A 1 197 ? -14.218 12.703 11.092 1.00 78.75 197 ASN A O 1
ATOM 1564 N N . LEU A 1 198 ? -16.284 12.132 11.756 1.00 77.75 198 LEU A N 1
ATOM 1565 C CA . LEU A 1 198 ? -16.955 13.303 11.200 1.00 77.75 198 LEU A CA 1
ATOM 1566 C C . LEU A 1 198 ? -16.580 14.553 12.021 1.00 77.75 198 LEU A C 1
ATOM 1568 O O . LEU A 1 198 ? -16.464 14.468 13.249 1.00 77.75 198 LEU A O 1
ATOM 1572 N N . PRO A 1 199 ? -16.396 15.726 11.383 1.00 74.69 199 PRO A N 1
ATOM 1573 C CA . PRO A 1 199 ? -15.915 16.924 12.066 1.00 74.69 199 PRO A CA 1
ATOM 1574 C C . PRO A 1 199 ? -16.785 17.305 13.267 1.00 74.69 199 PRO A C 1
ATOM 1576 O O . PRO A 1 199 ? -17.992 17.483 13.134 1.00 74.69 199 PRO A O 1
ATOM 1579 N N . GLY A 1 200 ? -16.162 17.456 14.438 1.00 76.31 200 GLY A N 1
ATOM 1580 C CA . GLY A 1 200 ? -16.868 17.831 15.666 1.00 76.31 200 GLY A CA 1
ATOM 1581 C C . GLY A 1 200 ? -17.738 16.723 16.266 1.00 76.31 200 GLY A C 1
ATOM 1582 O O . GLY A 1 200 ? -18.582 17.025 17.104 1.00 76.31 200 GLY A O 1
ATOM 1583 N N . THR A 1 201 ? -17.544 15.461 15.868 1.00 81.75 201 THR A N 1
ATOM 1584 C CA . THR A 1 201 ? -18.286 14.306 16.400 1.00 81.75 201 THR A CA 1
ATOM 1585 C C . THR A 1 201 ? -17.355 13.122 16.691 1.00 81.75 201 THR A C 1
ATOM 1587 O O . THR A 1 201 ? -16.235 13.071 16.184 1.00 81.75 201 THR A O 1
ATOM 1590 N N . ALA A 1 202 ? -17.819 12.166 17.500 1.00 83.50 202 ALA A N 1
ATOM 1591 C CA . ALA A 1 202 ? -17.144 10.879 17.699 1.00 83.50 202 ALA A CA 1
ATOM 1592 C C . ALA A 1 202 ? -17.595 9.812 16.678 1.00 83.50 202 ALA A C 1
ATOM 1594 O O . ALA A 1 202 ? -17.253 8.643 16.824 1.00 83.50 202 ALA A O 1
ATOM 1595 N N . GLU A 1 203 ? -18.397 10.195 15.680 1.00 85.81 203 GLU A N 1
ATOM 1596 C CA . GLU A 1 203 ? -18.948 9.278 14.685 1.00 85.81 203 GLU A CA 1
ATOM 1597 C C . GLU A 1 203 ? -17.909 8.994 13.590 1.00 85.81 203 GLU A C 1
ATOM 1599 O O . GLU A 1 203 ? -17.379 9.944 13.009 1.00 85.81 203 GLU A O 1
ATOM 1604 N N . PRO A 1 204 ? -17.602 7.725 13.278 1.00 84.50 204 PRO A N 1
ATOM 1605 C CA . PRO A 1 204 ? -16.658 7.379 12.223 1.00 84.50 204 PRO A CA 1
ATOM 1606 C C . PRO A 1 204 ? -17.224 7.734 10.844 1.00 84.50 204 PRO A C 1
ATOM 1608 O O . PRO A 1 204 ? -18.391 7.487 10.557 1.00 84.50 204 PRO A O 1
ATOM 1611 N N . ARG A 1 205 ? -16.383 8.246 9.936 1.00 78.81 205 ARG A N 1
ATOM 1612 C CA . ARG A 1 205 ? -16.790 8.511 8.538 1.00 78.81 205 ARG A CA 1
ATOM 1613 C C . ARG A 1 205 ? -17.183 7.252 7.769 1.00 78.81 205 ARG A C 1
ATOM 1615 O O . ARG A 1 205 ? -17.895 7.337 6.774 1.00 78.81 205 ARG A O 1
ATOM 1622 N N . PHE A 1 206 ? -16.668 6.112 8.205 1.00 79.50 206 PHE A N 1
ATOM 1623 C CA . PHE A 1 206 ? -16.902 4.804 7.624 1.00 79.50 206 PHE A CA 1
ATOM 1624 C C . PHE A 1 206 ? -16.760 3.746 8.720 1.00 79.50 206 PHE A C 1
ATOM 1626 O O . PHE A 1 206 ? -15.880 3.844 9.571 1.00 79.50 206 PHE A O 1
ATOM 1633 N N . THR A 1 207 ? -17.614 2.727 8.696 1.00 86.69 207 THR A N 1
ATOM 1634 C CA . THR A 1 207 ? -17.474 1.564 9.578 1.00 86.69 207 THR A CA 1
ATOM 1635 C C . THR A 1 207 ? -17.007 0.387 8.729 1.00 86.69 207 THR A C 1
ATOM 1637 O O . THR A 1 207 ? -17.765 -0.029 7.850 1.00 86.69 207 THR A O 1
ATOM 1640 N N . PRO A 1 208 ? -15.788 -0.142 8.948 1.00 86.44 208 PRO A N 1
ATOM 1641 C CA . PRO A 1 208 ? -15.314 -1.297 8.197 1.00 86.44 208 PRO A CA 1
ATOM 1642 C C . PRO A 1 208 ? -16.219 -2.520 8.416 1.00 86.44 208 PRO A C 1
ATOM 1644 O O . PRO A 1 208 ? -16.732 -2.706 9.523 1.00 86.44 208 PRO A O 1
ATOM 1647 N N . PRO A 1 209 ? -16.436 -3.354 7.384 1.00 87.00 209 PRO A N 1
ATOM 1648 C CA . PRO A 1 209 ? -17.340 -4.498 7.470 1.00 87.00 209 PRO A CA 1
ATOM 1649 C C . PRO A 1 209 ? -16.838 -5.519 8.494 1.00 87.00 209 PRO A C 1
ATOM 1651 O O . PRO A 1 209 ? -15.650 -5.829 8.534 1.00 87.00 209 PRO A O 1
ATOM 1654 N N . ASP A 1 210 ? -17.746 -6.041 9.318 1.00 90.69 210 ASP A N 1
ATOM 1655 C CA . ASP A 1 210 ? -17.479 -7.010 10.395 1.00 90.69 210 ASP A CA 1
ATOM 1656 C C . ASP A 1 210 ? -16.466 -6.561 11.464 1.00 90.69 210 ASP A C 1
ATOM 1658 O O . ASP A 1 210 ? -16.157 -7.326 12.372 1.00 90.69 210 ASP A O 1
ATOM 1662 N N . ALA A 1 211 ? -15.952 -5.332 11.398 1.00 89.44 211 ALA A N 1
ATOM 1663 C CA . ALA A 1 211 ? -14.939 -4.863 12.327 1.00 89.44 211 ALA A CA 1
ATOM 1664 C C . ALA A 1 211 ? -15.554 -4.489 13.683 1.00 89.44 211 ALA A C 1
ATOM 1666 O O . ALA A 1 211 ? -16.622 -3.878 13.769 1.00 89.44 211 ALA A O 1
ATOM 1667 N N . VAL A 1 212 ? -14.851 -4.822 14.763 1.00 94.38 212 VAL A N 1
ATOM 1668 C CA . VAL A 1 212 ? -15.332 -4.610 16.133 1.00 94.38 212 VAL A CA 1
ATOM 1669 C C . VAL A 1 212 ? -14.793 -3.284 16.671 1.00 94.38 212 VAL A C 1
ATOM 1671 O O . VAL A 1 212 ? -13.577 -3.101 16.667 1.00 94.38 212 VAL A O 1
ATOM 1674 N N . PRO A 1 213 ? -15.635 -2.351 17.158 1.00 93.88 213 PRO A N 1
ATOM 1675 C CA . PRO A 1 213 ? -15.159 -1.099 17.741 1.00 93.88 213 PRO A CA 1
ATOM 1676 C C . PRO A 1 213 ? -14.243 -1.332 18.946 1.00 93.88 213 PRO A C 1
ATOM 1678 O O . PRO A 1 213 ? -14.552 -2.120 19.841 1.00 93.88 213 PRO A O 1
ATOM 1681 N N . VAL A 1 214 ? -13.134 -0.598 18.998 1.00 91.88 214 VAL A N 1
ATOM 1682 C CA . VAL A 1 214 ? -12.136 -0.675 20.069 1.00 91.88 214 VAL A CA 1
ATOM 1683 C C . VAL A 1 214 ? -11.966 0.705 20.691 1.00 91.88 214 VAL A C 1
ATOM 1685 O O . VAL A 1 214 ? -11.811 1.709 19.995 1.00 91.88 214 VAL A O 1
ATOM 1688 N N . SER A 1 215 ? -11.995 0.775 22.022 1.00 88.69 215 SER A N 1
ATOM 1689 C CA . SER A 1 215 ? -11.738 2.037 22.716 1.00 88.69 215 SER A CA 1
ATOM 1690 C C . SER A 1 215 ? -10.263 2.431 22.617 1.00 88.69 215 SER A C 1
ATOM 1692 O O . SER A 1 215 ? -9.374 1.589 22.490 1.00 88.69 215 SER A O 1
ATOM 1694 N N . TYR A 1 216 ? -9.980 3.725 22.744 1.00 83.44 216 TYR A N 1
ATOM 1695 C CA . TYR A 1 216 ? -8.604 4.216 22.736 1.00 83.44 216 TYR A CA 1
ATOM 1696 C C . TYR A 1 216 ? -7.740 3.595 23.850 1.00 83.44 216 TYR A C 1
ATOM 1698 O O . TYR A 1 216 ? -6.581 3.263 23.614 1.00 83.44 216 TYR A O 1
ATOM 1706 N N . ASP A 1 217 ? -8.310 3.363 25.035 1.00 84.44 217 ASP A N 1
ATOM 1707 C CA . ASP A 1 217 ? -7.594 2.716 26.142 1.00 84.44 217 ASP A CA 1
ATOM 1708 C C . ASP A 1 217 ? -7.194 1.277 25.798 1.00 84.44 217 ASP A C 1
ATOM 1710 O O . ASP A 1 217 ? -6.061 0.874 26.056 1.00 84.44 217 ASP A O 1
ATOM 1714 N N . ARG A 1 218 ? -8.076 0.522 25.129 1.00 87.44 218 ARG A N 1
ATOM 1715 C CA . ARG A 1 218 ? -7.755 -0.826 24.639 1.00 87.44 218 ARG A CA 1
ATOM 1716 C C . ARG A 1 218 ? -6.677 -0.806 23.558 1.00 87.44 218 ARG A C 1
ATOM 1718 O O . ARG A 1 218 ? -5.806 -1.670 23.560 1.00 87.44 218 ARG A O 1
ATOM 1725 N N . MET A 1 219 ? -6.678 0.204 22.688 1.00 84.75 219 MET A N 1
ATOM 1726 C CA . MET A 1 219 ? -5.592 0.397 21.722 1.00 84.75 219 MET A CA 1
ATOM 1727 C C . MET A 1 219 ? -4.249 0.676 22.411 1.00 84.75 219 MET A C 1
ATOM 1729 O O . MET A 1 219 ? -3.228 0.130 22.000 1.00 84.75 219 MET A O 1
ATOM 1733 N N . LEU A 1 220 ? -4.232 1.495 23.470 1.00 81.69 220 LEU A N 1
ATOM 1734 C CA . LEU A 1 220 ? -3.022 1.752 24.259 1.00 81.69 220 LEU A CA 1
ATOM 1735 C C . LEU A 1 220 ? -2.525 0.494 24.980 1.00 81.69 220 LEU A C 1
ATOM 1737 O O . LEU A 1 220 ? -1.318 0.282 25.070 1.00 81.69 220 LEU A O 1
ATOM 1741 N N . GLU A 1 221 ? -3.431 -0.333 25.502 1.00 85.00 221 GLU A N 1
ATOM 1742 C CA . GLU A 1 221 ? -3.084 -1.623 26.109 1.00 85.00 221 GLU A CA 1
ATOM 1743 C C . GLU A 1 221 ? -2.432 -2.567 25.090 1.00 85.00 221 GLU A C 1
ATOM 1745 O O . GLU A 1 221 ? -1.372 -3.121 25.379 1.00 85.00 221 GLU A O 1
ATOM 1750 N N . ALA A 1 222 ? -3.009 -2.694 23.891 1.00 83.81 222 ALA A N 1
ATOM 1751 C CA . ALA A 1 222 ? -2.461 -3.523 22.818 1.00 83.81 222 ALA A CA 1
ATOM 1752 C C . ALA A 1 222 ? -1.088 -3.019 22.328 1.00 83.81 222 ALA A C 1
ATOM 1754 O O . ALA A 1 222 ? -0.163 -3.808 22.141 1.00 83.81 222 ALA A O 1
ATOM 1755 N N . ASP A 1 223 ? -0.909 -1.701 22.184 1.00 80.62 223 ASP A N 1
ATOM 1756 C CA . ASP A 1 223 ? 0.374 -1.095 21.797 1.00 80.62 223 ASP A CA 1
ATOM 1757 C C . ASP A 1 223 ? 1.457 -1.338 22.866 1.00 80.62 223 ASP A C 1
ATOM 1759 O O . ASP A 1 223 ? 2.584 -1.717 22.548 1.00 80.62 223 ASP A O 1
ATOM 1763 N N . LYS A 1 224 ? 1.106 -1.222 24.154 1.00 80.25 224 LYS A N 1
ATOM 1764 C CA . LYS A 1 224 ? 2.008 -1.555 25.270 1.00 80.25 224 LYS A CA 1
ATOM 1765 C C . LYS A 1 224 ? 2.346 -3.042 25.328 1.00 80.25 224 LYS A C 1
ATOM 1767 O O . LYS A 1 224 ? 3.492 -3.391 25.610 1.00 80.25 224 LYS A O 1
ATOM 1772 N N . ALA A 1 225 ? 1.373 -3.919 25.084 1.00 82.19 225 ALA A N 1
ATOM 1773 C CA . ALA A 1 225 ? 1.599 -5.360 25.028 1.00 82.19 225 ALA A CA 1
ATOM 1774 C C . ALA A 1 225 ? 2.591 -5.713 23.910 1.00 82.19 225 ALA A C 1
ATOM 1776 O O . ALA A 1 225 ? 3.564 -6.424 24.159 1.00 82.19 225 ALA A O 1
ATOM 1777 N N . GLU A 1 226 ? 2.420 -5.124 22.724 1.00 80.88 226 GLU A N 1
ATOM 1778 C CA . GLU A 1 226 ? 3.346 -5.268 21.600 1.00 80.88 226 GLU A CA 1
ATOM 1779 C C . GLU A 1 226 ? 4.763 -4.781 21.951 1.00 80.88 226 GLU A C 1
ATOM 1781 O O . GLU A 1 226 ? 5.740 -5.481 21.679 1.00 80.88 226 GLU A O 1
ATOM 1786 N N . TYR A 1 227 ? 4.897 -3.618 22.605 1.00 77.88 227 TYR A N 1
ATOM 1787 C CA . TYR A 1 227 ? 6.194 -3.125 23.089 1.00 77.88 227 TYR A CA 1
ATOM 1788 C C . TYR A 1 227 ? 6.862 -4.133 24.024 1.00 77.88 227 TYR A C 1
ATOM 1790 O O . TYR A 1 227 ? 8.017 -4.513 23.823 1.00 77.88 227 TYR A O 1
ATOM 1798 N N . ASN A 1 228 ? 6.120 -4.605 25.026 1.00 78.94 228 ASN A N 1
ATOM 1799 C CA . ASN A 1 228 ? 6.623 -5.572 25.992 1.00 78.94 228 ASN A CA 1
ATOM 1800 C C . ASN A 1 228 ? 7.032 -6.883 25.308 1.00 78.94 228 ASN A C 1
ATOM 1802 O O . ASN A 1 228 ? 8.079 -7.434 25.633 1.00 78.94 228 ASN A O 1
ATOM 1806 N N . ASN A 1 229 ? 6.265 -7.356 24.326 1.00 78.19 229 ASN A N 1
ATOM 1807 C CA . ASN A 1 229 ? 6.591 -8.561 23.564 1.00 78.19 229 ASN A CA 1
ATOM 1808 C C . ASN A 1 229 ? 7.871 -8.417 22.729 1.00 78.19 229 ASN A C 1
ATOM 1810 O O . ASN A 1 229 ? 8.630 -9.379 22.622 1.00 78.19 229 ASN A O 1
ATOM 1814 N N . ARG A 1 230 ? 8.123 -7.237 22.147 1.00 75.81 230 ARG A N 1
ATOM 1815 C CA . ARG A 1 230 ? 9.311 -6.974 21.316 1.00 75.81 230 ARG A CA 1
ATOM 1816 C C . ARG A 1 230 ? 10.576 -6.707 22.127 1.00 75.81 230 ARG A C 1
ATOM 1818 O O . ARG A 1 230 ? 11.656 -7.116 21.709 1.00 75.81 230 ARG A O 1
ATOM 1825 N N . TYR A 1 231 ? 10.451 -5.991 23.243 1.00 73.69 231 TYR A N 1
ATOM 1826 C CA . TYR A 1 231 ? 11.593 -5.374 23.923 1.00 73.69 231 TYR A CA 1
ATOM 1827 C C . TYR A 1 231 ? 11.819 -5.855 25.360 1.00 73.69 231 TYR A C 1
ATOM 1829 O O . TYR A 1 231 ? 12.822 -5.469 25.957 1.00 73.69 231 TYR A O 1
ATOM 1837 N N . ASN A 1 232 ? 10.953 -6.705 25.930 1.00 68.31 232 ASN A N 1
ATOM 1838 C CA . ASN A 1 232 ? 11.205 -7.300 27.243 1.00 68.31 232 ASN A CA 1
ATOM 1839 C C . ASN A 1 232 ? 11.936 -8.658 27.110 1.00 68.31 232 ASN A C 1
ATOM 1841 O O . ASN A 1 232 ? 11.334 -9.632 26.656 1.00 68.31 232 ASN A O 1
ATOM 1845 N N . PRO A 1 233 ? 13.212 -8.769 27.533 1.00 50.69 233 PRO A N 1
ATOM 1846 C CA . PRO A 1 233 ? 14.004 -9.997 27.414 1.00 50.69 233 PRO A CA 1
ATOM 1847 C C . PRO A 1 233 ? 13.598 -11.111 28.396 1.00 50.69 233 PRO A C 1
ATOM 1849 O O . PRO A 1 233 ? 14.106 -12.226 28.295 1.00 50.69 233 PRO A O 1
ATOM 1852 N N . TYR A 1 234 ? 12.686 -10.856 29.339 1.00 48.75 234 TYR A N 1
ATOM 1853 C CA . TYR A 1 234 ? 12.249 -11.844 30.326 1.00 48.75 234 TYR A CA 1
ATOM 1854 C C . TYR A 1 234 ? 10.901 -12.464 29.949 1.00 48.75 234 TYR A C 1
ATOM 1856 O O . TYR A 1 234 ? 9.877 -12.190 30.572 1.00 48.75 234 TYR A O 1
ATOM 1864 N N . ARG A 1 235 ? 10.897 -13.357 28.952 1.00 50.88 235 ARG A N 1
ATOM 1865 C CA . ARG A 1 235 ? 9.830 -14.364 28.837 1.00 50.88 235 ARG A CA 1
ATOM 1866 C C . ARG A 1 235 ? 10.223 -15.611 29.637 1.00 50.88 235 ARG A C 1
ATOM 1868 O O . ARG A 1 235 ? 11.210 -16.258 29.281 1.00 50.88 235 ARG A O 1
ATOM 1875 N N . PRO A 1 236 ? 9.447 -16.029 30.652 1.00 39.34 236 PRO A N 1
ATOM 1876 C CA . PRO A 1 236 ? 9.522 -17.399 31.135 1.00 39.34 236 PRO A CA 1
ATOM 1877 C C . PRO A 1 236 ? 8.972 -18.299 30.018 1.00 39.34 236 PRO A C 1
ATOM 1879 O O . PRO A 1 236 ? 7.770 -18.302 29.771 1.00 39.34 236 PRO A O 1
ATOM 1882 N N . GLY A 1 237 ? 9.846 -19.005 29.292 1.00 43.38 237 GLY A N 1
ATOM 1883 C CA . GLY A 1 237 ? 9.421 -20.028 28.323 1.00 43.38 237 GLY A CA 1
ATOM 1884 C C . GLY A 1 237 ? 10.182 -20.111 26.997 1.00 43.38 237 GLY A C 1
ATOM 1885 O O . GLY A 1 237 ? 9.947 -21.056 26.255 1.00 43.38 237 GLY A O 1
ATOM 1886 N N . MET A 1 238 ? 11.111 -19.200 26.689 1.00 38.41 238 MET A N 1
ATOM 1887 C CA . MET A 1 238 ? 12.029 -19.373 25.549 1.00 38.41 238 MET A CA 1
ATOM 1888 C C . MET A 1 238 ? 13.473 -19.522 26.024 1.00 38.41 238 MET A C 1
ATOM 1890 O O . MET A 1 238 ? 14.341 -18.699 25.760 1.00 38.41 238 MET A O 1
ATOM 1894 N N . SER A 1 239 ? 13.728 -20.615 26.741 1.00 37.03 239 SER A N 1
ATOM 1895 C CA . SER A 1 239 ? 15.066 -21.184 26.884 1.00 37.03 239 SER A CA 1
ATOM 1896 C C . SER A 1 239 ? 15.354 -22.062 25.663 1.00 37.03 239 SER A C 1
ATOM 1898 O O . SER A 1 239 ? 15.152 -23.274 25.695 1.00 37.03 239 SER A O 1
ATOM 1900 N N . GLY A 1 240 ? 15.786 -21.438 24.573 1.00 33.78 240 GLY A N 1
ATOM 1901 C CA . GLY A 1 240 ? 16.379 -22.113 23.422 1.00 33.78 240 GLY A CA 1
ATOM 1902 C C . GLY A 1 240 ? 17.594 -21.304 22.974 1.00 33.78 240 GLY A C 1
ATOM 1903 O O . GLY A 1 240 ? 17.466 -20.086 22.847 1.00 33.78 240 GLY A O 1
ATOM 1904 N N . PRO A 1 241 ? 18.779 -21.916 22.812 1.00 34.59 241 PRO A N 1
ATOM 1905 C CA . PRO A 1 241 ? 19.977 -21.166 22.481 1.00 34.59 241 PRO A CA 1
ATOM 1906 C C . PRO A 1 241 ? 19.854 -20.612 21.062 1.00 34.59 241 PRO A C 1
ATOM 1908 O O . PRO A 1 241 ? 19.484 -21.327 20.132 1.00 34.59 241 PRO A O 1
ATOM 1911 N N . LEU A 1 242 ? 20.185 -19.332 20.908 1.00 35.00 242 LEU A N 1
ATOM 1912 C CA . LEU A 1 242 ? 20.499 -18.752 19.610 1.00 35.00 242 LEU A CA 1
ATOM 1913 C C . LEU A 1 242 ? 21.780 -19.434 19.106 1.00 35.00 242 LEU A C 1
ATOM 1915 O O . LEU A 1 242 ? 22.825 -19.339 19.753 1.00 35.00 242 LEU A O 1
ATOM 1919 N N . CYS A 1 243 ? 21.671 -20.157 17.995 1.00 35.78 243 CYS A N 1
ATOM 1920 C CA . CYS A 1 243 ? 22.787 -20.632 17.181 1.00 35.78 243 CYS A CA 1
ATOM 1921 C C . CYS A 1 243 ? 22.693 -19.957 15.816 1.00 35.78 243 CYS A C 1
ATOM 1923 O O . CYS A 1 243 ? 21.554 -19.861 15.302 1.00 35.78 243 CYS A O 1
#

Sequence (243 aa):
MTDRIPEYSFFRAEGLSLAAIETAEEARGEFFEQRKKLEKRFGARGIFTQMDKDTGRLKIDCFVYKRGDKAPEDWNIDWPKEDEDDSYLASGLPKPGSSDAFYLASMAGLMERSAKNMSIENIFGCGDMPMKELPSGKYHGEFVRWTSLEDSGPDAKRVGKLRDRMTICFGSNSACKSSDPIDCMKLDGDWYIRVPNLPGTAEPRFTPPDAVPVSYDRMLEADKAEYNNRYNPYRPGMSGPLC

Secondary structure (DSSP, 8-state):
------SEEEEE--HHHHHHHHHHHHHHHHHHHHHHHHHHHHT-SEEEEEE-TTT--EEEEEEEE-TT----TTEEEEPPPP-TTS---EEEEEPTTSHHHHHHHHHHHHHHHHHHHTSHHHHTT--S-SGGGPPSS---GGGS--TTS----TT-SSTT-S--SSS--SS--TTSSS--S-EEEEETTEEEEEEEBPTTSS-BS---TTPEEE-HHHHHHHHHHHHHHHH----TT------

Foldseek 3Di:
DPPDQDQKWKWWQDDLRVVLQVQLVVLLVVLVVLQVVVCVVQQAPGWDWDQDPPPRFIDTDWGWDAVPGPGPPQWDWDWDDDDDPRPTTITTDHDPPDPRNVVRVVSSRVSSVSVQSNASCSSQVVDPPPLVDDDPDFDDQQLQQDPPQDQDPLPDPDFRSHHDPPQDQSFDDGDDDDTHQWGWGDFPNIIMIMFGADPPHNHGSDDRPPIGTDDRVRRSVRRSVRNCVVPPPDDPPPPDDDD

Radius of gyration: 21.65 Å; chains: 1; bounding box: 46×44×62 Å